Protein AF-A0A6C8Y639-F1 (afdb_monomer)

Radius of gyration: 41.04 Å; Cα contacts (8 Å, |Δi|>4): 264; chains: 1; bounding box: 88×74×107 Å

Mean predicted aligned error: 20.39 Å

Secondary structure (DSSP, 8-state):
---SGGGS-HHHHHHHHHGGG-B-TTT-PBPP-----S-STTS-HHHHTT--EEEEEEE-TTSTT-TTEEEEEEEESS--SSTTEEEEEEEE--GGGGGG----SSTT-----S-STT-SS-HHHHHHHHHHHHHHHHHIIIIIHHHHS-----------PPPPPP--------------------B-SSEEEEEEEEETTEEEEEEEETT--EEEEESTT-BSSGGG-EEEETTEEEETTTTS-----------

Solvent-accessible surface area (backbone atoms only — not comparable to full-atom values): 16375 Å² total; per-residue (Å²): 129,54,75,36,62,86,64,52,52,71,64,59,52,50,44,73,72,44,35,67,75,47,52,43,92,86,79,64,50,56,48,81,89,84,85,90,69,97,49,76,84,57,50,24,63,76,59,48,80,67,40,65,67,35,79,47,77,41,74,34,64,38,43,66,92,31,75,63,28,32,36,39,40,34,21,53,26,76,54,91,46,80,90,33,43,77,51,73,51,76,49,66,73,59,75,85,55,49,85,83,53,84,91,56,99,51,93,85,72,75,92,72,82,88,67,71,83,64,37,78,57,45,74,67,59,52,51,52,51,52,51,49,54,53,48,53,52,48,50,41,61,71,51,49,46,50,69,80,52,64,80,79,79,80,77,83,78,80,88,75,90,78,86,83,83,87,80,89,83,89,85,85,86,89,84,80,89,85,91,76,94,71,88,60,90,48,62,25,82,57,40,13,43,77,49,76,49,78,55,95,91,42,55,28,36,34,31,36,33,89,86,67,53,78,47,79,41,68,45,80,75,53,46,76,58,82,75,60,30,35,31,74,56,99,83,24,40,30,28,40,63,36,74,54,77,79,76,84,72,82,77,81,80,80,133

pLDDT: mean 77.13, std 18.35, range [31.7, 96.62]

InterPro domains:
  IPR008900 Zona occludens toxin, N-terminal [PF05707] (30-104)
  IPR027417 P-loop containing nucleoside triphosphate hydrolase [G3DSA:3.40.50.300] (1-106)

Nearest PDB structures (foldseek):
  3jc8-assembly1_Pa  TM=2.682E-01  e=6.806E-02  Myxococcus xanthus DK 1622
  2lc4-assembly1_A  TM=3.239E-01  e=1.614E+00  Pseudomonas aeruginosa
  9c3c-assembly1_d  TM=1.686E-01  e=9.433E+00  Oryctolagus cuniculus

Sequence (255 aa):
FFTSDRSLSSDARIFAAEHRHYTDPDTGFTCDLVLVNQALSTLPRFLKERVEQTFRMKKLNALAGFGNKYRVDVFDGVKLTKGTRITYYVESYKKEIFPLYKSHDAPGAVEVKADGRGTLFKKSSVIFFVMFLAFTVFVIWRYAVPYFFPKSESHKVDNTPVYAQVNNADSVPLNNQVTAHAQNDDISQKWCVIGRVKRFNILYILLKDNSGRLRMVPSDGFKGAGLMLEGMVDGEKVVAWSCNPVVSGASKGVL

Organism: Salmonella diarizonae (NCBI:txid59204)

Foldseek 3Di:
DCQEPVSDDPVNLVCLVCQQVDADPPPRHGGDDDDDDPALVRDYPSNQVSFQKDWDKAQPVQEPPRNQKIKTFIFGGSDPDPVRTPDMDMDGDDPVCVVVDDPDPDPPDDDDDPDPPSHPDDPVNVVVVVVVVVVVVVCCVVPVCCVVPPDDDPDDDDDDDDDDDDDDDDDDDDDDDDDDDDLDQAEDLFKAFDDWDADPNWIWTWIAGLVGDIDTDGCPQWDDDDQQIWGADPSYIYTHCSSDPDPPDPDPDDD

Structure (mmCIF, N/CA/C/O backbone):
data_AF-A0A6C8Y639-F1
#
_entry.id   AF-A0A6C8Y639-F1
#
loop_
_atom_site.group_PDB
_atom_site.id
_atom_site.type_symbol
_atom_site.label_atom_id
_atom_site.label_alt_id
_atom_site.label_comp_id
_atom_site.label_asym_id
_atom_site.label_entity_id
_atom_site.label_seq_id
_atom_site.pdbx_PDB_ins_code
_atom_site.Cartn_x
_atom_site.Cartn_y
_atom_site.Cartn_z
_atom_site.occupancy
_atom_site.B_iso_or_equiv
_atom_site.auth_seq_id
_atom_site.auth_comp_id
_atom_site.auth_asym_id
_atom_site.auth_atom_id
_atom_site.pdbx_PDB_model_num
ATOM 1 N N . PHE A 1 1 ? -17.024 -11.652 17.428 1.00 58.09 1 PHE A N 1
ATOM 2 C CA . PHE A 1 1 ? -16.875 -10.407 16.646 1.00 58.09 1 PHE A CA 1
ATOM 3 C C . PHE A 1 1 ? -18.108 -9.548 16.838 1.00 58.09 1 PHE A C 1
ATOM 5 O O . PHE A 1 1 ? -19.206 -10.090 16.821 1.00 58.09 1 PHE A O 1
ATOM 12 N N . PHE A 1 2 ? -17.934 -8.242 17.033 1.00 66.12 2 PHE A N 1
ATOM 13 C CA . PHE A 1 2 ? -19.051 -7.307 17.143 1.00 66.12 2 PHE A CA 1
ATOM 14 C C . PHE A 1 2 ? -19.722 -7.159 15.777 1.00 66.12 2 PHE A C 1
ATOM 16 O O . PHE A 1 2 ? -19.176 -6.520 14.882 1.00 66.12 2 PHE A O 1
ATOM 23 N N . THR A 1 3 ? -20.867 -7.803 15.587 1.00 68.62 3 THR A N 1
ATOM 24 C CA . THR A 1 3 ? -21.587 -7.799 14.304 1.00 68.62 3 THR A CA 1
ATOM 25 C C . THR A 1 3 ? -22.467 -6.564 14.137 1.00 68.62 3 THR A C 1
ATOM 27 O O . THR A 1 3 ? -22.824 -6.207 13.018 1.00 68.62 3 THR A O 1
ATOM 30 N N . SER A 1 4 ? -22.820 -5.894 15.237 1.00 76.62 4 SER A N 1
ATOM 31 C CA . SER A 1 4 ? -23.664 -4.696 15.233 1.00 76.62 4 SER A CA 1
ATOM 32 C C . SER A 1 4 ? -23.380 -3.786 16.428 1.00 76.62 4 SER A C 1
ATOM 34 O O . SER A 1 4 ? -22.841 -4.231 17.441 1.00 76.62 4 SER A O 1
ATOM 36 N N . ASP A 1 5 ? -23.805 -2.524 16.355 1.00 78.31 5 ASP A N 1
ATOM 37 C CA . ASP A 1 5 ? -23.666 -1.564 17.463 1.00 78.31 5 ASP A CA 1
ATOM 38 C C . ASP A 1 5 ? -24.338 -2.057 18.755 1.00 78.31 5 ASP A C 1
ATOM 40 O O . ASP A 1 5 ? -23.835 -1.813 19.846 1.00 78.31 5 ASP A O 1
ATOM 44 N N . ARG A 1 6 ? -25.442 -2.808 18.637 1.00 79.44 6 ARG A N 1
ATOM 45 C CA . ARG A 1 6 ? -26.160 -3.394 19.782 1.00 79.44 6 ARG A CA 1
ATOM 46 C C . ARG A 1 6 ? -25.372 -4.494 20.491 1.00 79.44 6 ARG A C 1
ATOM 48 O O . ARG A 1 6 ? -25.654 -4.785 21.644 1.00 79.44 6 ARG A O 1
ATOM 55 N N . SER A 1 7 ? -24.413 -5.110 19.801 1.00 83.81 7 SER A N 1
ATOM 56 C CA . SER A 1 7 ? -23.558 -6.161 20.367 1.00 83.81 7 SER A CA 1
ATOM 57 C C . SER A 1 7 ? -22.345 -5.617 21.129 1.00 83.81 7 SER A C 1
ATOM 59 O O . SER A 1 7 ? -21.616 -6.404 21.728 1.00 83.81 7 SER A O 1
ATOM 61 N N . LEU A 1 8 ? -22.108 -4.297 21.110 1.00 85.69 8 LEU A N 1
ATOM 62 C CA . LEU A 1 8 ? -21.086 -3.677 21.952 1.00 85.69 8 LEU A CA 1
ATOM 63 C C . LEU A 1 8 ? -21.628 -3.480 23.370 1.00 85.69 8 LEU A C 1
ATOM 65 O O . LEU A 1 8 ? -22.660 -2.832 23.553 1.00 85.69 8 LEU A O 1
ATOM 69 N N . SER A 1 9 ? -20.889 -3.966 24.367 1.00 89.19 9 SER A N 1
ATOM 70 C CA . SER A 1 9 ? -21.151 -3.625 25.766 1.00 89.19 9 SER A CA 1
ATOM 71 C C . SER A 1 9 ? -20.945 -2.125 26.014 1.00 89.19 9 SER A C 1
ATOM 73 O O . SER A 1 9 ? -20.229 -1.447 25.268 1.00 89.19 9 SER A O 1
ATOM 75 N N . SER A 1 10 ? -21.566 -1.602 27.074 1.00 89.00 10 SER A N 1
ATOM 76 C CA . SER A 1 10 ? -21.338 -0.231 27.553 1.00 89.00 10 SER A CA 1
ATOM 77 C C . SER A 1 10 ? -19.852 0.047 27.750 1.00 89.00 10 SER A C 1
ATOM 79 O O . SER A 1 10 ? -19.338 1.044 27.251 1.00 89.00 10 SER A O 1
ATOM 81 N N . ASP A 1 11 ? -19.155 -0.887 28.387 1.00 89.62 11 ASP A N 1
ATOM 82 C CA . ASP A 1 11 ? -17.761 -0.725 28.789 1.00 89.62 11 ASP A CA 1
ATOM 83 C C . ASP A 1 11 ? -16.844 -0.688 27.568 1.00 89.62 11 ASP A C 1
ATOM 85 O O . ASP A 1 11 ? -15.955 0.152 27.485 1.00 89.62 11 ASP A O 1
ATOM 89 N N . ALA A 1 12 ? -17.119 -1.517 26.553 1.00 88.31 12 ALA A N 1
ATOM 90 C CA . ALA A 1 12 ? -16.385 -1.478 25.292 1.00 88.31 12 ALA A CA 1
ATOM 91 C C . ALA A 1 12 ? -16.572 -0.140 24.558 1.00 88.31 12 ALA A C 1
ATOM 93 O O . ALA A 1 12 ? -15.654 0.335 23.890 1.00 88.31 12 ALA A O 1
ATOM 94 N N . ARG A 1 13 ? -17.754 0.483 24.673 1.00 89.50 13 ARG A N 1
ATOM 95 C CA . ARG A 1 13 ? -18.018 1.801 24.078 1.00 89.50 13 ARG A CA 1
ATOM 96 C C . ARG A 1 13 ? -17.288 2.913 24.818 1.00 89.50 13 ARG A C 1
ATOM 98 O O . ARG A 1 13 ? -16.720 3.775 24.153 1.00 89.50 13 ARG A O 1
ATOM 105 N N . ILE A 1 14 ? -17.311 2.882 26.150 1.00 90.88 14 ILE A N 1
ATOM 106 C CA . ILE A 1 14 ? -16.597 3.841 27.002 1.00 90.88 14 ILE A CA 1
ATOM 107 C C . ILE A 1 14 ? -15.100 3.727 26.731 1.00 90.88 14 ILE A C 1
ATOM 109 O O . ILE A 1 14 ? -14.483 4.704 26.325 1.00 90.88 14 ILE A O 1
ATOM 113 N N . PHE A 1 15 ? -14.549 2.514 26.796 1.00 91.38 15 PHE A N 1
ATOM 114 C CA . PHE A 1 15 ? -13.141 2.270 26.510 1.00 91.38 15 PHE A CA 1
ATOM 115 C C . PHE A 1 15 ? -12.744 2.755 25.113 1.00 91.38 15 PHE A C 1
ATOM 117 O O . PHE A 1 15 ? -11.786 3.503 24.971 1.00 91.38 15 PHE A O 1
ATOM 124 N N . ALA A 1 16 ? -13.496 2.409 24.063 1.00 90.31 16 ALA A N 1
ATOM 125 C CA . ALA A 1 16 ? -13.167 2.867 22.713 1.00 90.31 16 ALA A CA 1
ATOM 126 C C . ALA A 1 16 ? -13.256 4.398 22.551 1.00 90.31 16 ALA A C 1
ATOM 128 O O . ALA A 1 16 ? -12.558 4.961 21.709 1.00 90.31 16 ALA A O 1
ATOM 129 N N . ALA A 1 17 ? -14.093 5.081 23.336 1.00 89.56 17 ALA A N 1
ATOM 130 C CA . ALA A 1 17 ? -14.160 6.540 23.348 1.00 89.56 17 ALA A CA 1
ATOM 131 C C . ALA A 1 17 ? -13.008 7.178 24.141 1.00 89.56 17 ALA A C 1
ATOM 133 O O . ALA A 1 17 ? -12.483 8.198 23.707 1.00 89.56 17 ALA A O 1
ATOM 134 N N . GLU A 1 18 ? -12.599 6.565 25.251 1.00 91.69 18 GLU A N 1
ATOM 135 C CA . GLU A 1 18 ? -11.671 7.147 26.227 1.00 91.69 18 GLU A CA 1
ATOM 136 C C . GLU A 1 18 ? -10.274 6.516 26.214 1.00 91.69 18 GLU A C 1
ATOM 138 O O . GLU A 1 18 ? -9.441 6.891 27.028 1.00 91.69 18 GLU A O 1
ATOM 143 N N . HIS A 1 19 ? -9.978 5.592 25.290 1.00 90.25 19 HIS A N 1
ATOM 144 C CA . HIS A 1 19 ? -8.731 4.816 25.295 1.00 90.25 19 HIS A CA 1
ATOM 145 C C . HIS A 1 19 ? -7.463 5.681 25.437 1.00 90.25 19 HIS A C 1
ATOM 147 O O . HIS A 1 19 ? -6.557 5.326 26.184 1.00 90.25 19 HIS A O 1
ATOM 153 N N . ARG A 1 20 ? -7.432 6.867 24.813 1.00 87.94 20 ARG A N 1
ATOM 154 C CA . ARG A 1 20 ? -6.299 7.804 24.903 1.00 87.94 20 ARG A CA 1
ATOM 155 C C . ARG A 1 20 ? -6.119 8.485 26.261 1.00 87.94 20 ARG A C 1
ATOM 157 O O . ARG A 1 20 ? -5.070 9.070 26.496 1.00 87.94 20 ARG A O 1
ATOM 164 N N . HIS A 1 21 ? -7.113 8.437 27.140 1.00 89.25 21 HIS A N 1
ATOM 165 C CA . HIS A 1 21 ? -7.010 8.960 28.502 1.00 89.25 21 HIS A CA 1
ATOM 166 C C . HIS A 1 21 ? -6.372 7.960 29.470 1.00 89.25 21 HIS A C 1
ATOM 168 O O . HIS A 1 21 ? -5.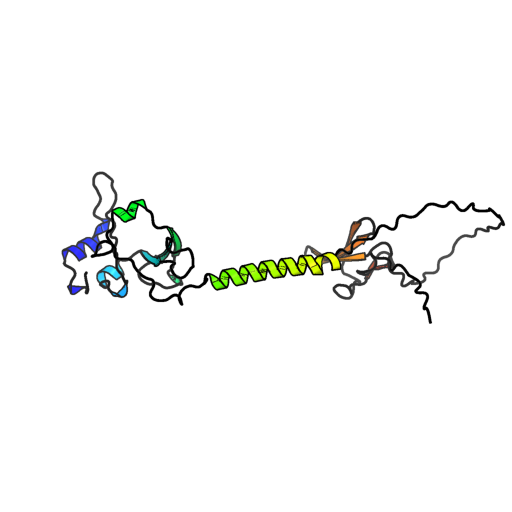941 8.362 30.549 1.00 89.25 21 HIS A O 1
ATOM 174 N N . TYR A 1 22 ? -6.268 6.681 29.095 1.00 87.00 22 TYR A N 1
ATOM 175 C CA . TYR A 1 22 ? -5.519 5.707 29.880 1.00 87.00 22 TYR A CA 1
ATOM 176 C C . TYR A 1 22 ? -4.038 5.828 29.545 1.00 87.00 22 TYR A C 1
ATOM 178 O O . TYR A 1 22 ? -3.606 5.450 28.454 1.00 87.00 22 TYR A O 1
ATOM 186 N N . THR A 1 23 ? -3.275 6.363 30.493 1.00 88.44 23 THR A N 1
ATOM 187 C CA . THR A 1 23 ? -1.820 6.478 30.409 1.00 88.44 23 THR A CA 1
ATOM 188 C C . THR A 1 23 ? -1.161 5.499 31.362 1.00 88.44 23 THR A C 1
ATOM 190 O O . THR A 1 23 ? -1.579 5.376 32.514 1.00 88.44 23 THR A O 1
ATOM 193 N N . ASP A 1 24 ? -0.118 4.830 30.892 1.00 89.12 24 ASP A N 1
ATOM 194 C CA . ASP A 1 24 ? 0.748 4.029 31.751 1.00 89.12 24 ASP A CA 1
ATOM 195 C C . ASP A 1 24 ? 1.482 4.955 32.747 1.00 89.12 24 ASP A C 1
ATOM 197 O O . ASP A 1 24 ? 2.111 5.924 32.307 1.00 89.12 24 ASP A O 1
ATOM 201 N N . PRO A 1 25 ? 1.392 4.707 34.069 1.00 87.19 25 PRO A N 1
ATOM 202 C CA . PRO A 1 25 ? 2.047 5.535 35.080 1.00 87.19 25 PRO A CA 1
ATOM 203 C C . PRO A 1 25 ? 3.578 5.554 34.969 1.00 87.19 25 PRO A C 1
ATOM 205 O O . PRO A 1 25 ? 4.184 6.551 35.359 1.00 87.19 25 PRO A O 1
ATOM 208 N N . ASP A 1 26 ? 4.198 4.501 34.430 1.00 90.31 26 ASP A N 1
ATOM 209 C CA . ASP A 1 26 ? 5.655 4.375 34.361 1.00 90.31 26 ASP A CA 1
ATOM 210 C C . ASP A 1 26 ? 6.211 4.898 33.031 1.00 90.31 26 ASP A C 1
ATOM 212 O O . ASP A 1 26 ? 7.207 5.624 33.000 1.00 90.31 26 ASP A O 1
ATOM 216 N N . THR A 1 27 ? 5.574 4.535 31.912 1.00 90.56 27 THR A N 1
ATOM 217 C CA . THR A 1 27 ? 6.062 4.897 30.569 1.00 90.56 27 THR A CA 1
ATOM 218 C C . THR A 1 27 ? 5.455 6.188 30.016 1.00 90.56 27 THR A C 1
ATOM 220 O O . THR A 1 27 ? 6.026 6.790 29.107 1.00 90.56 27 THR A O 1
ATOM 223 N N . GLY A 1 28 ? 4.308 6.632 30.544 1.00 87.50 28 GLY A N 1
ATOM 224 C CA . GLY A 1 28 ? 3.588 7.822 30.083 1.00 87.50 28 GLY A CA 1
ATOM 225 C C . GLY A 1 28 ? 2.897 7.666 28.723 1.00 87.50 28 GLY A C 1
ATOM 226 O O . GLY A 1 28 ? 2.307 8.627 28.226 1.00 87.50 28 GLY A O 1
ATOM 227 N N . PHE A 1 29 ? 2.949 6.482 28.103 1.00 88.31 29 PHE A N 1
ATOM 228 C CA . PHE A 1 29 ? 2.269 6.224 26.836 1.00 88.31 29 PHE A CA 1
ATOM 229 C C . PHE A 1 29 ? 0.763 6.041 27.036 1.00 88.31 29 PHE A C 1
ATOM 231 O O . PHE A 1 29 ? 0.308 5.433 28.007 1.00 88.31 29 PHE A O 1
ATOM 238 N N . THR A 1 30 ? -0.015 6.561 26.088 1.00 90.38 30 THR A N 1
ATOM 239 C CA . THR A 1 30 ? -1.465 6.367 26.024 1.00 90.38 30 THR A CA 1
ATOM 240 C C . THR A 1 30 ? -1.795 5.000 25.437 1.00 90.38 30 THR A C 1
ATOM 242 O O . THR A 1 30 ? -1.050 4.479 24.608 1.00 90.38 30 THR A O 1
ATOM 245 N N . CYS A 1 31 ? -2.945 4.438 25.798 1.00 90.00 31 CYS A N 1
ATOM 246 C CA . CYS A 1 31 ? -3.417 3.204 25.184 1.00 90.00 31 CYS A CA 1
ATOM 247 C C . CYS A 1 31 ? -3.822 3.428 23.714 1.00 90.00 31 CYS A C 1
ATOM 249 O O . CYS A 1 31 ? -4.590 4.343 23.414 1.00 90.00 31 CYS A O 1
ATOM 251 N N . ASP A 1 32 ? -3.348 2.557 22.818 1.00 89.88 32 ASP A N 1
ATOM 252 C CA . ASP A 1 32 ? -3.739 2.509 21.406 1.00 89.88 32 ASP A CA 1
ATOM 253 C C . ASP A 1 32 ? -4.753 1.388 21.147 1.00 89.88 32 ASP A C 1
ATOM 255 O O . ASP A 1 32 ? -4.588 0.249 21.592 1.00 89.88 32 ASP A O 1
ATOM 259 N N . LEU A 1 33 ? -5.793 1.688 20.363 1.00 90.38 33 LEU A N 1
ATOM 260 C CA . LEU A 1 33 ? -6.808 0.712 19.972 1.00 90.38 33 LEU A CA 1
ATOM 261 C C . LEU A 1 33 ? -6.591 0.234 18.532 1.00 90.38 33 LEU A C 1
ATOM 263 O O . LEU A 1 33 ? -6.908 0.935 17.571 1.00 90.38 33 LEU A O 1
ATOM 267 N N . VAL A 1 34 ? -6.126 -1.009 18.378 1.00 92.06 34 VAL A N 1
ATOM 268 C CA . VAL A 1 34 ? -5.949 -1.648 17.066 1.00 92.06 34 VAL A CA 1
ATOM 269 C C . VAL A 1 34 ? -7.069 -2.651 16.803 1.00 92.06 34 VAL A C 1
ATOM 271 O O . VAL A 1 34 ? -7.254 -3.619 17.537 1.00 92.06 34 VAL A O 1
ATOM 274 N N . LEU A 1 35 ? -7.806 -2.442 15.710 1.00 90.25 35 LEU A N 1
ATOM 275 C CA . LEU A 1 35 ? -8.902 -3.313 15.287 1.00 90.25 35 LEU A CA 1
ATOM 276 C C . LEU A 1 35 ? -8.502 -4.105 14.039 1.00 90.25 35 LEU A C 1
ATOM 278 O O . LEU A 1 35 ? -8.317 -3.537 12.964 1.00 90.25 35 LEU A O 1
ATOM 282 N N . VAL A 1 36 ? -8.422 -5.431 14.165 1.00 90.81 36 VAL A N 1
ATOM 283 C CA . VAL A 1 36 ? -8.106 -6.336 13.049 1.00 90.81 36 VAL A CA 1
ATOM 284 C C . VAL A 1 36 ? -9.383 -7.019 12.570 1.00 90.81 36 VAL A C 1
ATOM 286 O O . VAL A 1 36 ? -10.048 -7.726 13.325 1.00 90.81 36 VAL A O 1
ATOM 289 N N . ASN A 1 37 ? -9.747 -6.798 11.305 1.00 88.75 37 ASN A N 1
ATOM 290 C CA . ASN A 1 37 ? -10.949 -7.371 10.702 1.00 88.75 37 ASN A CA 1
ATOM 291 C C . ASN A 1 37 ? -10.702 -7.763 9.238 1.00 88.75 37 ASN A C 1
ATOM 293 O O . ASN A 1 37 ? -9.844 -7.191 8.568 1.00 88.75 37 ASN A O 1
ATOM 297 N N . GLN A 1 38 ? -11.488 -8.709 8.722 1.00 86.94 38 GLN A N 1
ATOM 298 C CA . GLN A 1 38 ? -11.432 -9.129 7.320 1.00 86.94 38 GLN A CA 1
ATOM 299 C C . GLN A 1 38 ? -11.934 -8.026 6.377 1.00 86.94 38 GLN A C 1
ATOM 301 O O . GLN A 1 38 ? -11.408 -7.847 5.276 1.00 86.94 38 GLN A O 1
ATOM 306 N N . ALA A 1 39 ? -12.950 -7.277 6.806 1.00 85.38 39 ALA A N 1
ATOM 307 C CA . ALA A 1 39 ? -13.503 -6.161 6.059 1.00 85.38 39 ALA A CA 1
ATOM 308 C C . ALA A 1 39 ? -13.880 -5.012 6.996 1.00 85.38 39 ALA A C 1
ATOM 310 O O . ALA A 1 39 ? -14.291 -5.214 8.135 1.00 85.38 39 ALA A O 1
ATOM 311 N N . LEU A 1 40 ? -13.797 -3.777 6.499 1.00 86.25 40 LEU A N 1
ATOM 312 C CA . LEU A 1 40 ? -14.288 -2.625 7.258 1.00 86.25 40 LEU A CA 1
ATOM 313 C C . LEU A 1 40 ? -15.815 -2.632 7.356 1.00 86.25 40 LEU A C 1
ATOM 315 O O . LEU A 1 40 ? -16.358 -2.139 8.334 1.00 86.25 40 LEU A O 1
ATOM 319 N N . SER A 1 41 ? -16.524 -3.201 6.376 1.00 84.94 41 SER A N 1
ATOM 320 C CA . SER A 1 41 ? -17.992 -3.230 6.346 1.00 84.94 41 SER A CA 1
ATOM 321 C C . SER A 1 41 ? -18.600 -3.938 7.555 1.00 84.94 41 SER A C 1
ATOM 323 O O . SER A 1 41 ? -19.630 -3.483 8.045 1.00 84.94 41 SER A O 1
ATOM 325 N N . THR A 1 42 ? -17.936 -4.968 8.078 1.00 86.31 42 THR A N 1
ATOM 326 C CA . THR A 1 42 ? -18.373 -5.758 9.237 1.00 86.31 42 THR A CA 1
ATOM 327 C C . THR A 1 42 ? -18.167 -5.057 10.575 1.00 86.31 42 THR A C 1
ATOM 329 O O . THR A 1 42 ? -18.631 -5.557 11.592 1.00 86.31 42 THR A O 1
ATOM 332 N N . LEU A 1 43 ? -17.473 -3.915 10.604 1.00 88.81 43 LEU A N 1
ATOM 333 C CA . LEU A 1 43 ? -17.257 -3.173 11.840 1.00 88.81 43 LEU A CA 1
ATOM 334 C C . LEU A 1 43 ? -18.529 -2.387 12.242 1.00 88.81 43 LEU A C 1
ATOM 336 O O . LEU A 1 43 ? -19.150 -1.758 11.375 1.00 88.81 43 LEU A O 1
ATOM 340 N N . PRO A 1 44 ? -18.913 -2.371 13.531 1.00 90.31 44 PRO A N 1
ATOM 341 C CA . PRO A 1 44 ? -19.975 -1.511 14.052 1.00 90.31 44 PRO A CA 1
ATOM 342 C C . PRO A 1 44 ? -19.736 -0.038 13.695 1.00 90.31 44 PRO A C 1
ATOM 344 O O . PRO A 1 44 ? -18.591 0.424 13.648 1.00 90.31 44 PRO A O 1
ATOM 347 N N . ARG A 1 45 ? -20.809 0.712 13.432 1.00 89.38 45 ARG A N 1
ATOM 348 C CA . ARG A 1 45 ? -20.733 2.121 13.028 1.00 89.38 45 ARG A CA 1
ATOM 349 C C . ARG A 1 45 ? -20.053 2.966 14.102 1.00 89.38 45 ARG A C 1
ATOM 351 O O . ARG A 1 45 ? -19.206 3.786 13.763 1.00 89.38 45 ARG A O 1
ATOM 358 N N . PHE A 1 46 ? -20.350 2.692 15.373 1.00 91.06 46 PHE A N 1
ATOM 359 C CA . PHE A 1 46 ? -19.732 3.375 16.512 1.00 91.06 46 PHE A CA 1
ATOM 360 C C . PHE A 1 46 ? -18.194 3.336 16.481 1.00 91.06 46 PHE A C 1
ATOM 362 O O . PHE A 1 46 ? -17.543 4.345 16.756 1.00 91.06 46 PHE A O 1
ATOM 369 N N . LEU A 1 47 ? -17.621 2.179 16.128 1.00 90.81 47 LEU A N 1
ATOM 370 C CA . LEU A 1 47 ? -16.173 2.003 16.023 1.00 90.81 47 LEU A CA 1
ATOM 371 C C . LEU A 1 47 ? -15.632 2.597 14.720 1.00 90.81 47 LEU A C 1
ATOM 373 O O . LEU A 1 47 ? -14.588 3.235 14.749 1.00 90.81 47 LEU A O 1
ATOM 377 N N . LYS A 1 48 ? -16.353 2.454 13.596 1.00 90.25 48 LYS A N 1
ATOM 378 C CA . LYS A 1 48 ? -15.965 3.058 12.307 1.00 90.25 48 LYS A CA 1
ATOM 379 C C . LYS A 1 48 ? -15.740 4.561 12.434 1.00 90.25 48 LYS A C 1
ATOM 381 O O . LYS A 1 48 ? -14.716 5.053 11.988 1.00 90.25 48 LYS A O 1
ATOM 386 N N . GLU A 1 49 ? -16.660 5.286 13.059 1.00 90.38 49 GLU A N 1
ATOM 387 C CA . GLU A 1 49 ? -16.560 6.749 13.189 1.00 90.38 49 GLU A CA 1
ATOM 388 C C . GLU A 1 49 ? -15.342 7.218 14.007 1.00 90.38 49 GLU A C 1
ATOM 390 O O . GLU A 1 49 ? -14.995 8.391 13.947 1.00 90.38 49 GLU A O 1
ATOM 395 N N . ARG A 1 50 ? -14.673 6.311 14.732 1.00 90.69 50 ARG A N 1
ATOM 396 C CA . ARG A 1 50 ? -13.473 6.576 15.542 1.00 90.69 50 ARG A CA 1
ATOM 397 C C . ARG A 1 50 ? -12.178 6.072 14.906 1.00 90.69 50 ARG A C 1
ATOM 399 O O . ARG A 1 50 ? -11.118 6.204 15.505 1.00 90.69 50 ARG A O 1
ATOM 406 N N . VAL A 1 51 ? -12.246 5.468 13.721 1.00 92.56 51 VAL A N 1
ATOM 407 C CA . VAL A 1 51 ? -11.045 5.012 13.015 1.00 92.56 51 VAL A CA 1
ATOM 408 C C . VAL A 1 51 ? -10.323 6.223 12.442 1.00 92.56 51 VAL A C 1
ATOM 410 O O . VAL A 1 51 ? -10.836 6.880 11.538 1.00 92.56 51 VAL A O 1
ATOM 413 N N . GLU A 1 52 ? -9.116 6.469 12.939 1.00 92.88 52 GLU A N 1
ATOM 414 C CA . GLU A 1 52 ? -8.229 7.519 12.438 1.00 92.88 52 GLU A CA 1
ATOM 415 C C . GLU A 1 52 ? -7.439 7.053 11.211 1.00 92.88 52 GLU A C 1
ATOM 417 O O . GLU A 1 52 ? -7.403 7.736 10.195 1.00 92.88 52 GLU A O 1
ATOM 422 N N . GLN A 1 53 ? -6.859 5.852 11.257 1.00 94.19 53 GLN A N 1
ATOM 423 C CA . GLN A 1 53 ? -6.080 5.295 10.153 1.00 94.19 53 GLN A CA 1
ATOM 424 C C . GLN A 1 53 ? -6.498 3.862 9.850 1.00 94.19 53 GLN A C 1
ATOM 426 O O . GLN A 1 53 ? -6.721 3.053 10.752 1.00 94.19 53 GLN A O 1
ATOM 431 N N . THR A 1 54 ? -6.555 3.529 8.561 1.00 95.50 54 THR A N 1
ATOM 432 C CA . THR A 1 54 ? -6.796 2.157 8.112 1.00 95.50 54 THR A CA 1
ATOM 433 C C . THR A 1 54 ? -5.600 1.614 7.350 1.00 95.50 54 THR A C 1
ATOM 435 O O . THR A 1 54 ? -5.224 2.127 6.295 1.00 95.50 54 THR A O 1
ATOM 438 N N . PHE A 1 55 ? -5.082 0.485 7.825 1.00 95.62 55 PHE A N 1
ATOM 439 C CA . PHE A 1 55 ? -4.067 -0.299 7.135 1.00 95.62 55 PHE A CA 1
ATOM 440 C C . PHE A 1 55 ? -4.739 -1.466 6.417 1.00 95.62 55 PHE A C 1
ATOM 442 O O . PHE A 1 55 ? -5.324 -2.349 7.041 1.00 95.62 55 PHE A O 1
ATOM 449 N N . ARG A 1 56 ? -4.672 -1.480 5.085 1.00 93.56 56 ARG A N 1
ATOM 450 C CA . ARG A 1 56 ? -5.193 -2.580 4.271 1.00 93.56 56 ARG A CA 1
ATOM 451 C C . ARG A 1 56 ? -4.046 -3.412 3.725 1.00 93.56 56 ARG A C 1
ATOM 453 O O . ARG A 1 56 ? -3.334 -2.983 2.818 1.00 93.56 56 ARG A O 1
ATOM 460 N N . MET A 1 57 ? -3.930 -4.638 4.219 1.00 92.88 57 MET A N 1
ATOM 461 C CA . MET A 1 57 ? -2.925 -5.593 3.767 1.00 92.88 57 MET A CA 1
ATOM 462 C C . MET A 1 57 ? -3.439 -6.410 2.575 1.00 92.88 57 MET A C 1
ATOM 464 O O . MET A 1 57 ? -4.571 -6.898 2.570 1.00 92.88 57 MET A O 1
ATOM 468 N N . LYS A 1 58 ? -2.602 -6.576 1.546 1.00 89.81 58 LYS A N 1
ATOM 469 C CA . LYS A 1 58 ? -2.868 -7.437 0.383 1.00 89.81 58 LYS A CA 1
ATOM 470 C C . LYS A 1 58 ? -1.649 -8.293 0.067 1.00 89.81 58 LYS A C 1
ATOM 472 O O . LYS A 1 58 ? -0.570 -7.765 -0.197 1.00 89.81 58 LYS A O 1
ATOM 477 N N . LYS A 1 59 ? -1.829 -9.613 0.029 1.00 88.12 59 LYS A N 1
ATOM 478 C CA . LYS A 1 59 ? -0.785 -10.562 -0.385 1.00 88.12 59 LYS A CA 1
ATOM 479 C C . LYS A 1 59 ? -0.466 -10.366 -1.872 1.00 88.12 59 LYS A C 1
ATOM 481 O O . LYS A 1 59 ? -1.379 -10.314 -2.698 1.00 88.12 59 LYS A O 1
ATOM 486 N N . LEU A 1 60 ? 0.813 -10.277 -2.238 1.00 84.50 60 LEU A N 1
ATOM 487 C CA . LEU A 1 60 ? 1.251 -10.027 -3.621 1.00 84.50 60 LEU A CA 1
ATOM 488 C C . LEU A 1 60 ? 1.324 -11.312 -4.468 1.00 84.50 60 LEU A C 1
ATOM 490 O O . LEU A 1 60 ? 2.194 -11.476 -5.316 1.00 84.50 60 LEU A O 1
ATOM 494 N N . ASN A 1 61 ? 0.350 -12.209 -4.293 1.00 73.69 61 ASN A N 1
ATOM 495 C CA . ASN A 1 61 ? 0.275 -13.508 -4.978 1.00 73.69 61 ASN A CA 1
ATOM 496 C C . ASN A 1 61 ? 0.090 -13.429 -6.499 1.00 73.69 61 ASN A C 1
ATOM 498 O O . ASN A 1 61 ? 0.273 -14.431 -7.200 1.00 73.69 61 ASN A O 1
ATOM 502 N N . ALA A 1 62 ? -0.349 -12.273 -6.999 1.00 66.44 62 ALA A N 1
ATOM 503 C CA . ALA A 1 62 ? -0.540 -12.039 -8.424 1.00 66.44 62 ALA A CA 1
ATOM 504 C C . ALA A 1 62 ? 0.790 -11.837 -9.165 1.00 66.44 62 ALA A C 1
ATOM 506 O O . ALA A 1 62 ? 0.878 -12.084 -10.369 1.00 66.44 62 ALA A O 1
ATOM 507 N N . LEU A 1 63 ? 1.837 -11.415 -8.453 1.00 67.81 63 LEU A N 1
ATOM 508 C CA . LEU A 1 63 ? 3.154 -11.187 -9.023 1.00 67.81 63 LEU A CA 1
ATOM 509 C C . LEU A 1 63 ? 4.023 -12.424 -8.767 1.00 67.81 63 LEU A C 1
ATOM 511 O O . LEU A 1 63 ? 4.239 -12.830 -7.624 1.00 67.81 63 LEU A O 1
ATOM 515 N N . ALA A 1 64 ? 4.488 -13.066 -9.840 1.00 64.06 64 ALA A N 1
ATOM 516 C CA . ALA A 1 64 ? 5.327 -14.253 -9.716 1.00 64.06 64 ALA A CA 1
ATOM 517 C C . ALA A 1 64 ? 6.611 -13.919 -8.937 1.00 64.06 64 ALA A C 1
ATOM 519 O O . ALA A 1 64 ? 7.265 -12.921 -9.225 1.00 64.06 64 ALA A O 1
ATOM 520 N N . GLY A 1 65 ? 6.947 -14.740 -7.935 1.00 66.44 65 GLY A N 1
ATOM 521 C CA . GLY A 1 65 ? 8.119 -14.540 -7.071 1.00 66.44 65 GLY A CA 1
ATOM 522 C C . GLY A 1 65 ? 7.896 -13.665 -5.828 1.00 66.44 65 GLY A C 1
ATOM 523 O O . GLY A 1 65 ? 8.795 -13.578 -5.002 1.00 66.44 65 GLY A O 1
ATOM 524 N N . PHE A 1 66 ? 6.709 -13.074 -5.635 1.00 70.31 66 PHE A N 1
ATOM 525 C CA . PHE A 1 66 ? 6.395 -12.200 -4.487 1.00 70.31 66 PHE A CA 1
ATOM 526 C C . PHE A 1 66 ? 5.493 -12.866 -3.432 1.00 70.31 66 PHE A C 1
ATOM 528 O O . PHE A 1 66 ? 4.850 -12.186 -2.635 1.00 70.31 66 PHE A O 1
ATOM 535 N N . GLY A 1 67 ? 5.440 -14.202 -3.391 1.00 72.62 67 GLY A N 1
ATOM 536 C CA . GLY A 1 67 ? 4.573 -14.948 -2.464 1.00 72.62 67 GLY A CA 1
ATOM 537 C C . GLY A 1 67 ? 4.895 -14.733 -0.978 1.00 72.62 67 GLY A C 1
ATOM 538 O O . GLY A 1 67 ? 4.031 -14.935 -0.128 1.00 72.62 67 GLY A O 1
ATOM 539 N N . ASN A 1 68 ? 6.112 -14.278 -0.669 1.00 80.44 68 ASN A N 1
ATOM 540 C CA . ASN A 1 68 ? 6.561 -13.920 0.676 1.00 80.44 68 ASN A CA 1
ATOM 541 C C . ASN A 1 68 ? 6.434 -12.413 0.988 1.00 80.44 68 ASN A C 1
ATOM 543 O O . ASN A 1 68 ? 6.975 -11.952 1.997 1.00 80.44 68 ASN A O 1
ATOM 547 N N . LYS A 1 69 ? 5.764 -11.644 0.124 1.00 88.00 69 LYS A N 1
ATOM 548 C CA . LYS A 1 69 ? 5.586 -10.202 0.285 1.00 88.00 69 LYS A CA 1
ATOM 549 C C . LYS A 1 69 ? 4.116 -9.821 0.296 1.00 88.00 69 LYS A C 1
ATOM 551 O O . LYS A 1 69 ? 3.264 -10.449 -0.341 1.00 88.00 69 LYS A O 1
ATOM 556 N N . TYR A 1 70 ? 3.829 -8.737 0.993 1.00 91.69 70 TYR A N 1
ATOM 557 C CA . TYR A 1 70 ? 2.509 -8.138 1.029 1.00 91.69 70 TYR A CA 1
ATOM 558 C C . TYR A 1 70 ? 2.626 -6.627 0.909 1.00 91.69 70 TYR A C 1
ATOM 560 O O . TYR A 1 70 ? 3.628 -6.017 1.266 1.00 91.69 70 TYR A O 1
ATOM 568 N N . ARG A 1 71 ? 1.589 -6.024 0.348 1.00 92.94 71 ARG A N 1
ATOM 569 C CA . ARG A 1 71 ? 1.455 -4.580 0.244 1.00 92.94 71 ARG A CA 1
ATOM 570 C C . ARG A 1 71 ? 0.567 -4.089 1.374 1.00 92.94 71 ARG A C 1
ATOM 572 O O . ARG A 1 71 ? -0.505 -4.656 1.588 1.00 92.94 71 ARG A O 1
ATOM 579 N N . VAL A 1 72 ? 0.993 -3.023 2.032 1.00 95.44 72 VAL A N 1
ATOM 580 C CA . VAL A 1 72 ? 0.190 -2.267 2.988 1.00 95.44 72 VAL A CA 1
ATOM 581 C C . VAL A 1 72 ? -0.229 -0.973 2.309 1.00 95.44 72 VAL A C 1
ATOM 583 O O . VAL A 1 72 ? 0.613 -0.171 1.914 1.00 95.44 72 VAL A O 1
ATOM 586 N N . ASP A 1 73 ? -1.531 -0.800 2.111 1.00 95.88 73 ASP A N 1
ATOM 587 C CA . ASP A 1 73 ? -2.118 0.477 1.714 1.00 95.88 73 ASP A CA 1
ATOM 588 C C . ASP A 1 73 ? -2.567 1.216 2.985 1.00 95.88 73 ASP A C 1
ATOM 590 O O . ASP A 1 73 ? -3.336 0.655 3.768 1.00 95.88 73 ASP A O 1
ATOM 594 N N . VAL A 1 74 ? -2.112 2.455 3.175 1.00 96.50 74 VAL A N 1
ATOM 595 C CA . VAL A 1 74 ? -2.459 3.300 4.328 1.00 96.50 74 VAL A CA 1
ATOM 596 C C . VAL A 1 74 ? -3.488 4.337 3.896 1.00 96.50 74 VAL A C 1
ATOM 598 O O . VAL A 1 74 ? -3.256 5.094 2.948 1.00 96.50 74 VAL A O 1
ATOM 601 N N . PHE A 1 75 ? -4.622 4.368 4.585 1.00 96.62 75 PHE A N 1
ATOM 602 C CA . PHE A 1 75 ? -5.711 5.305 4.336 1.00 96.62 75 PHE A CA 1
ATOM 603 C C . PHE A 1 75 ? -5.984 6.165 5.563 1.00 96.62 75 PHE A C 1
ATOM 605 O O . PHE A 1 75 ? -5.892 5.687 6.693 1.00 96.62 75 PHE A O 1
ATOM 612 N N . ASP A 1 76 ? -6.367 7.405 5.294 1.00 94.50 76 ASP A N 1
ATOM 613 C CA . ASP A 1 76 ? -6.925 8.336 6.259 1.00 94.50 76 ASP A CA 1
ATOM 614 C C . ASP A 1 76 ? -8.406 7.998 6.498 1.00 94.50 76 ASP A C 1
ATOM 616 O O . ASP A 1 76 ? -9.235 8.004 5.575 1.00 94.50 76 ASP A O 1
ATOM 620 N N . GLY A 1 77 ? -8.725 7.612 7.729 1.00 93.00 77 GLY A N 1
ATOM 621 C CA . GLY A 1 77 ? -10.045 7.173 8.163 1.00 93.00 77 GLY A CA 1
ATOM 622 C C . GLY A 1 77 ? -10.544 5.855 7.550 1.00 93.00 77 GLY A C 1
ATOM 623 O O . GLY A 1 77 ? -9.789 4.954 7.180 1.00 93.00 77 GLY A O 1
ATOM 624 N N . VAL A 1 78 ? -11.875 5.725 7.470 1.00 91.88 78 VAL A N 1
ATOM 625 C CA . VAL A 1 78 ? -12.605 4.493 7.078 1.00 91.88 78 VAL A CA 1
ATOM 626 C C . VAL A 1 78 ? -12.764 4.340 5.562 1.00 91.88 78 VAL A C 1
ATOM 628 O O . VAL A 1 78 ? -12.971 3.239 5.046 1.00 91.88 78 VAL A O 1
ATOM 631 N N . LYS A 1 79 ? -12.747 5.448 4.813 1.00 91.31 79 LYS A N 1
ATOM 632 C CA . LYS A 1 79 ? -13.034 5.426 3.373 1.00 91.31 79 LYS A CA 1
ATOM 633 C C . LYS A 1 79 ? -11.800 4.941 2.621 1.00 91.31 79 LYS A C 1
ATOM 635 O O . LYS A 1 79 ? -10.763 5.587 2.640 1.00 91.31 79 LYS A O 1
ATOM 640 N N . LEU A 1 80 ? -11.925 3.839 1.884 1.00 92.00 80 LEU A N 1
ATOM 641 C CA . LEU A 1 80 ? -10.817 3.234 1.131 1.00 92.00 80 LEU A CA 1
ATOM 642 C C . LEU A 1 80 ? -10.799 3.706 -0.328 1.00 92.00 80 LEU A C 1
ATOM 644 O O . LEU A 1 80 ? -10.886 2.905 -1.262 1.00 92.00 80 LEU A O 1
ATOM 648 N N . THR A 1 81 ? -10.742 5.021 -0.525 1.00 92.31 81 THR A N 1
ATOM 649 C CA . THR A 1 81 ? -10.728 5.650 -1.852 1.00 92.31 81 THR A CA 1
ATOM 650 C C 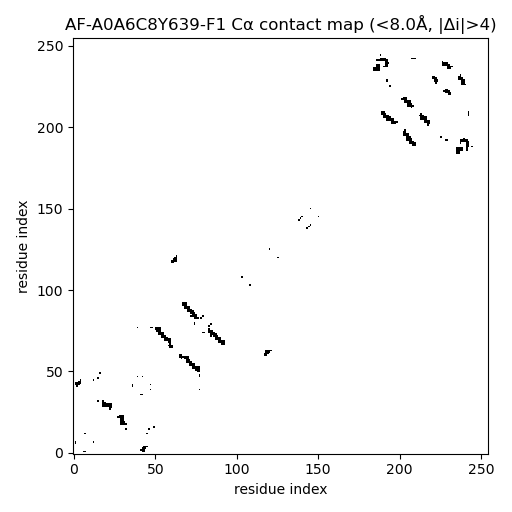. THR A 1 81 ? -9.315 6.070 -2.241 1.00 92.31 81 THR A C 1
ATOM 652 O O . THR A 1 81 ? -8.417 6.117 -1.407 1.00 92.31 81 THR A O 1
ATOM 655 N N . LYS A 1 82 ? -9.087 6.396 -3.518 1.00 90.44 82 LYS A N 1
ATOM 656 C CA . LYS A 1 82 ? -7.776 6.907 -3.948 1.00 90.44 82 LYS A CA 1
ATOM 657 C C . LYS A 1 82 ? -7.423 8.242 -3.280 1.00 90.44 82 LYS A C 1
ATOM 659 O O . LYS A 1 82 ? -6.255 8.441 -2.983 1.00 90.44 82 LYS A O 1
ATOM 664 N N . GLY A 1 83 ? -8.410 9.111 -3.046 1.00 92.12 83 GLY A N 1
ATOM 665 C CA . GLY A 1 83 ? -8.199 10.439 -2.456 1.00 92.12 83 GLY A CA 1
ATOM 666 C C . GLY A 1 83 ? -7.863 10.411 -0.965 1.00 92.12 83 GLY A C 1
ATOM 667 O O . GLY A 1 83 ? -7.173 11.295 -0.487 1.00 92.12 83 GLY A O 1
ATOM 668 N N . THR A 1 84 ? -8.296 9.374 -0.247 1.00 94.06 84 THR A N 1
ATOM 669 C CA . THR A 1 84 ? -7.995 9.174 1.180 1.00 94.06 84 THR A CA 1
ATOM 670 C C . THR A 1 84 ? -6.761 8.304 1.410 1.00 94.06 84 THR A C 1
ATOM 672 O O . THR A 1 84 ? -6.405 8.023 2.548 1.00 94.06 84 THR A O 1
ATOM 675 N N . ARG A 1 85 ? -6.103 7.817 0.350 1.00 96.19 85 ARG A N 1
ATOM 676 C CA . ARG A 1 85 ? -4.903 6.989 0.494 1.00 96.19 85 ARG A CA 1
ATOM 677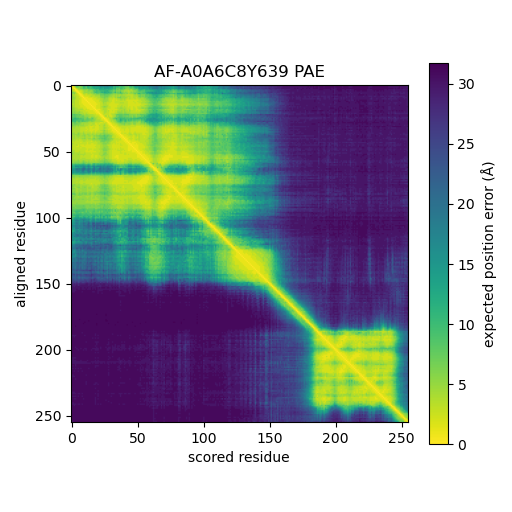 C C . ARG A 1 85 ? -3.689 7.883 0.725 1.00 96.19 85 ARG A C 1
ATOM 679 O O . ARG A 1 85 ? -3.266 8.571 -0.197 1.00 96.19 85 ARG A O 1
ATOM 686 N N . ILE A 1 86 ? -3.103 7.789 1.913 1.00 96.00 86 ILE A N 1
ATOM 687 C CA . ILE A 1 86 ? -1.915 8.551 2.311 1.00 96.00 86 ILE A CA 1
ATOM 688 C C . ILE A 1 86 ? -0.681 7.990 1.601 1.00 96.00 86 ILE A C 1
ATOM 690 O O . ILE A 1 86 ? 0.036 8.699 0.903 1.00 96.00 86 ILE A O 1
ATOM 694 N N . THR A 1 87 ? -0.433 6.689 1.758 1.00 96.25 87 THR A N 1
ATOM 695 C CA . THR A 1 87 ? 0.766 6.038 1.221 1.00 96.25 87 THR A CA 1
ATOM 696 C C . THR A 1 87 ? 0.543 4.542 1.011 1.00 96.25 87 THR A C 1
ATOM 698 O O . THR A 1 87 ? -0.504 3.986 1.353 1.00 96.25 87 THR A O 1
ATOM 701 N N . TYR A 1 88 ? 1.518 3.877 0.402 1.00 95.94 88 TYR A N 1
ATOM 702 C CA . TYR A 1 88 ? 1.605 2.426 0.393 1.00 95.94 88 TYR A CA 1
ATOM 703 C C . TYR A 1 88 ? 3.062 1.978 0.431 1.00 95.94 88 TYR A C 1
ATOM 705 O O . TYR A 1 88 ? 3.940 2.635 -0.124 1.00 95.94 88 TYR A O 1
ATOM 713 N N . TYR A 1 89 ? 3.302 0.815 1.020 1.00 95.38 89 TYR A N 1
ATOM 714 C CA . TYR A 1 89 ? 4.616 0.183 1.042 1.00 95.38 89 TYR A CA 1
ATOM 715 C C . TYR A 1 89 ? 4.489 -1.333 0.903 1.00 95.38 89 TYR A C 1
ATOM 717 O O . TYR A 1 89 ? 3.397 -1.903 0.996 1.00 95.38 89 TYR A O 1
ATOM 725 N N . VAL A 1 90 ? 5.606 -1.983 0.584 1.00 93.81 90 VAL A N 1
ATOM 726 C CA . VAL A 1 90 ? 5.688 -3.437 0.440 1.00 93.81 90 VAL A CA 1
ATOM 727 C C . VAL A 1 90 ? 6.588 -3.971 1.533 1.00 93.81 90 VAL A C 1
ATOM 729 O O . VAL A 1 90 ? 7.753 -3.600 1.614 1.00 93.81 90 VAL A O 1
ATOM 732 N N . GLU A 1 91 ? 6.047 -4.889 2.315 1.00 92.31 91 GLU A N 1
ATOM 733 C CA . GLU A 1 91 ? 6.732 -5.536 3.419 1.00 92.31 91 GLU A CA 1
ATOM 734 C C . GLU A 1 91 ? 6.945 -7.019 3.081 1.00 92.31 91 GLU A C 1
ATOM 736 O O . GLU A 1 91 ? 6.261 -7.603 2.229 1.00 92.31 91 GLU A O 1
ATOM 741 N N . SER A 1 92 ? 7.916 -7.645 3.741 1.00 89.88 92 SER A N 1
ATOM 742 C CA . SER A 1 92 ? 8.154 -9.088 3.639 1.00 89.88 92 SER A CA 1
ATOM 743 C C . SER A 1 92 ? 7.722 -9.773 4.929 1.00 89.88 92 SER A C 1
ATOM 745 O O . SER A 1 92 ? 7.835 -9.198 6.010 1.00 89.88 92 SER A O 1
ATOM 747 N N . TYR A 1 93 ? 7.232 -11.007 4.839 1.00 86.75 93 TYR A N 1
ATOM 748 C CA . TYR A 1 93 ? 6.910 -11.756 6.050 1.00 86.75 93 TYR A CA 1
ATOM 749 C C . TYR A 1 93 ? 8.189 -12.108 6.821 1.00 86.75 93 TYR A C 1
ATOM 751 O O . TYR A 1 93 ? 9.115 -12.707 6.265 1.00 86.75 93 TYR A O 1
ATOM 759 N N . LYS A 1 94 ? 8.232 -11.755 8.107 1.00 87.94 94 LYS A N 1
ATOM 760 C CA . LYS A 1 94 ? 9.371 -12.031 8.987 1.00 87.94 94 LYS A CA 1
ATOM 761 C C . LYS A 1 94 ? 9.288 -13.457 9.522 1.00 87.94 94 LYS A C 1
ATOM 763 O O . LYS A 1 94 ? 8.302 -13.824 10.157 1.00 87.94 94 LYS A O 1
ATOM 768 N N . LYS A 1 95 ? 10.332 -14.256 9.269 1.00 84.19 95 LYS A N 1
ATOM 769 C CA . LYS A 1 95 ? 10.397 -15.680 9.652 1.00 84.19 95 LYS A CA 1
ATOM 770 C C . LYS A 1 95 ? 10.226 -15.902 11.157 1.00 84.19 95 LYS A C 1
ATOM 772 O O . LYS A 1 95 ? 9.571 -16.855 11.551 1.00 84.19 95 LYS A O 1
ATOM 777 N N . GLU A 1 96 ? 10.757 -14.988 11.961 1.00 86.25 96 GLU A N 1
ATOM 778 C CA . GLU A 1 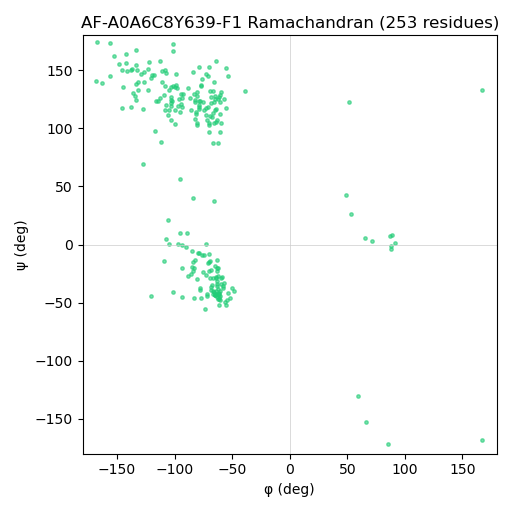96 ? 10.695 -14.998 13.428 1.00 86.25 96 GLU A CA 1
ATOM 779 C C . GLU A 1 96 ? 9.277 -14.885 14.011 1.00 86.25 96 GLU A C 1
ATOM 781 O O . GLU A 1 96 ? 9.051 -15.333 15.128 1.00 86.25 96 GLU A O 1
ATOM 786 N N . ILE A 1 97 ? 8.311 -14.339 13.260 1.00 83.19 97 ILE A N 1
ATOM 787 C CA . ILE A 1 97 ? 6.929 -14.153 13.735 1.00 83.19 97 ILE A CA 1
ATOM 788 C C . ILE A 1 97 ? 6.071 -15.396 13.460 1.00 83.19 97 ILE A C 1
ATOM 790 O O . ILE A 1 97 ? 5.129 -15.671 14.196 1.00 83.19 97 ILE A O 1
ATOM 794 N N . PHE A 1 98 ? 6.392 -16.188 12.430 1.00 78.12 98 PHE A N 1
ATOM 795 C CA . PHE A 1 98 ? 5.588 -17.362 12.063 1.00 78.12 98 PHE A CA 1
ATOM 796 C C . PHE A 1 98 ? 5.431 -18.409 13.176 1.00 78.12 98 PHE A C 1
ATOM 798 O O . PHE A 1 98 ? 4.331 -18.940 13.288 1.00 78.12 98 PHE A O 1
ATOM 805 N N . PRO A 1 99 ? 6.442 -18.702 14.023 1.00 81.50 99 PRO A N 1
ATOM 806 C CA . PRO A 1 99 ? 6.265 -19.615 15.152 1.00 81.50 99 PRO A CA 1
ATOM 807 C C . PRO A 1 99 ? 5.180 -19.172 16.140 1.00 81.50 99 PRO A C 1
ATOM 809 O O . PRO A 1 99 ? 4.556 -20.015 16.775 1.00 81.50 99 PRO A O 1
ATOM 812 N N . LEU A 1 100 ? 4.933 -17.862 16.253 1.00 82.50 100 LEU A N 1
ATOM 813 C CA . LEU A 1 100 ? 3.924 -17.290 17.148 1.00 82.50 100 LEU A CA 1
ATOM 814 C C . LEU A 1 100 ? 2.499 -17.391 16.577 1.00 82.50 100 LEU A C 1
ATOM 816 O O . LEU A 1 100 ? 1.537 -17.057 17.264 1.00 82.50 100 LEU A O 1
ATOM 820 N N . TYR A 1 101 ? 2.345 -17.832 15.324 1.00 74.00 101 TYR A N 1
ATOM 821 C CA . TYR A 1 101 ? 1.072 -17.845 14.613 1.00 74.00 101 TYR A CA 1
ATOM 822 C C . TYR A 1 101 ? 0.756 -19.230 14.039 1.00 74.00 101 TYR A C 1
ATOM 824 O O . TYR A 1 101 ? 1.430 -19.725 13.137 1.00 74.00 101 TYR A O 1
ATOM 832 N N . LYS A 1 102 ? -0.330 -19.845 14.516 1.00 67.88 102 LYS A N 1
ATOM 833 C CA . LYS A 1 102 ? -0.853 -21.108 13.982 1.00 67.88 102 LYS A CA 1
ATOM 834 C C . LYS A 1 102 ? -2.033 -20.817 13.051 1.00 67.88 102 LYS A C 1
ATOM 836 O O . LYS A 1 102 ? -3.122 -20.502 13.516 1.00 67.88 102 LYS A O 1
ATOM 841 N N . SER A 1 103 ? -1.807 -20.893 11.737 1.00 64.62 103 SER A N 1
ATOM 842 C CA . SER A 1 103 ? -2.803 -20.526 10.713 1.00 64.62 103 SER A CA 1
ATOM 843 C C . SER A 1 103 ? -3.787 -21.635 10.342 1.00 64.62 103 SER A C 1
ATOM 845 O O . SER A 1 103 ? -4.820 -21.352 9.742 1.00 64.62 103 SER A O 1
ATOM 847 N N . HIS A 1 104 ? -3.453 -22.892 10.634 1.00 63.81 104 HIS A N 1
ATOM 848 C CA . HIS A 1 104 ? -4.238 -24.049 10.223 1.00 63.81 104 HIS A CA 1
ATOM 849 C C . HIS A 1 104 ? -4.655 -24.886 11.429 1.00 63.81 104 HIS A C 1
ATOM 851 O O . HIS A 1 104 ? -3.827 -25.231 12.278 1.00 63.81 104 HIS A O 1
ATOM 857 N N . ASP A 1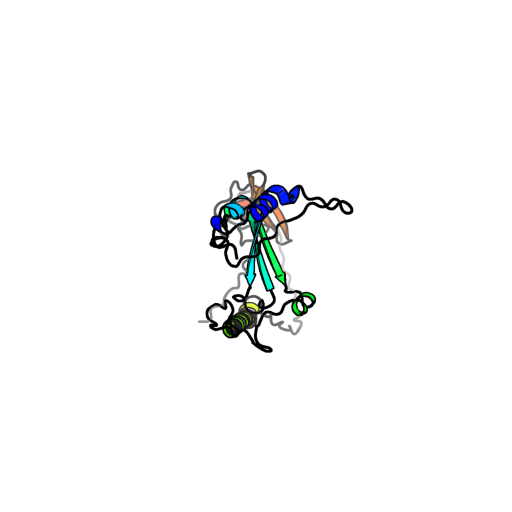 105 ? -5.937 -25.247 11.459 1.00 65.25 105 ASP A N 1
ATOM 858 C CA . ASP A 1 105 ? -6.516 -26.102 12.499 1.00 65.25 105 ASP A CA 1
ATOM 859 C C . ASP A 1 105 ? -5.906 -27.513 12.476 1.00 65.25 105 ASP A C 1
ATOM 861 O O . ASP A 1 105 ? -5.751 -28.144 13.522 1.00 65.25 105 ASP A O 1
ATOM 865 N N . ALA A 1 106 ? -5.468 -27.975 11.297 1.00 71.31 106 ALA A N 1
ATOM 866 C CA . ALA A 1 106 ? -4.804 -29.260 11.108 1.00 71.31 106 ALA A CA 1
ATOM 867 C C . ALA A 1 106 ? -3.276 -29.112 10.931 1.00 71.31 106 ALA A C 1
ATOM 869 O O . ALA A 1 106 ? -2.821 -28.259 10.157 1.00 71.31 106 ALA A O 1
ATOM 870 N N . PRO A 1 107 ? -2.462 -29.960 11.590 1.00 67.88 107 PRO A N 1
ATOM 871 C CA . P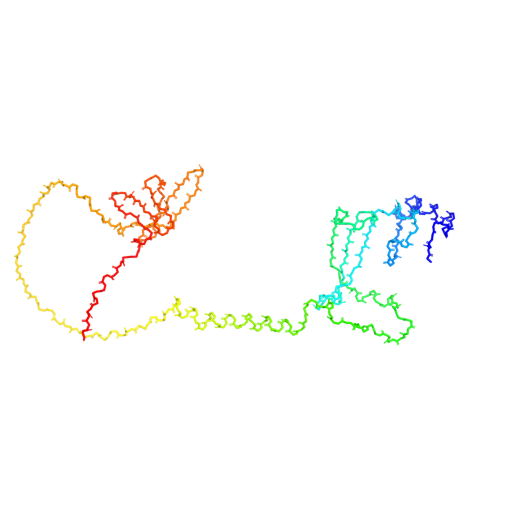RO A 1 107 ? -1.022 -29.995 11.361 1.00 67.88 107 PRO A CA 1
ATOM 872 C C . PRO A 1 107 ? -0.726 -30.401 9.907 1.00 67.88 107 PRO A C 1
ATOM 874 O O . PRO A 1 107 ? -1.182 -31.439 9.439 1.00 67.88 107 PRO A O 1
ATOM 877 N N . GLY A 1 108 ? 0.040 -29.571 9.191 1.00 67.50 108 GLY A N 1
ATOM 878 C CA . GLY A 1 108 ? 0.482 -29.851 7.818 1.00 67.50 108 GLY A CA 1
ATOM 879 C C . GLY A 1 108 ? -0.459 -29.396 6.698 1.00 67.50 108 GLY A C 1
ATOM 880 O O . GLY A 1 108 ? -0.203 -29.720 5.541 1.00 67.50 108 GLY A O 1
ATOM 881 N N . ALA A 1 109 ? -1.523 -28.640 6.990 1.00 64.31 109 ALA A N 1
ATOM 882 C CA . ALA A 1 109 ? -2.354 -28.080 5.927 1.00 64.31 109 ALA A CA 1
ATOM 883 C C . ALA A 1 109 ? -1.554 -27.064 5.090 1.00 64.31 109 ALA A C 1
ATOM 885 O O . ALA A 1 109 ? -0.941 -26.138 5.621 1.00 64.31 109 ALA A O 1
ATOM 886 N N . VAL A 1 110 ? -1.563 -27.255 3.770 1.00 70.75 110 VAL A N 1
ATOM 887 C CA . VAL A 1 110 ? -0.905 -26.374 2.801 1.00 70.75 110 VAL A CA 1
ATOM 888 C C . VAL A 1 110 ? -1.981 -25.685 1.972 1.00 70.75 110 VAL A C 1
ATOM 890 O O . VAL A 1 110 ? -2.831 -2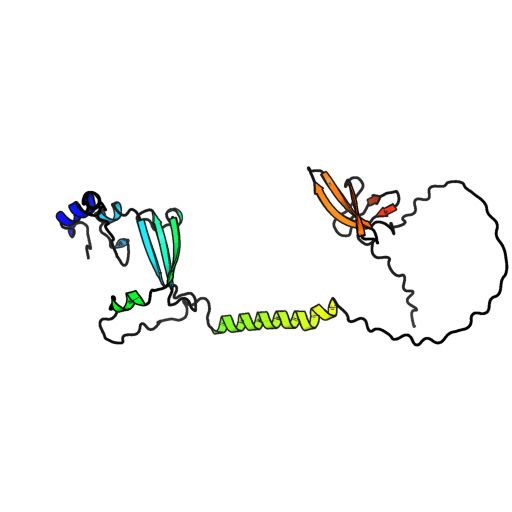6.338 1.369 1.00 70.75 110 VAL A O 1
ATOM 893 N N . GLU A 1 111 ? -1.941 -24.355 1.923 1.00 70.00 111 GLU A N 1
ATOM 894 C CA . GLU A 1 111 ? -2.819 -23.564 1.060 1.00 70.00 111 GLU A CA 1
ATOM 895 C C . GLU A 1 111 ? -2.414 -23.773 -0.412 1.00 70.00 111 GLU A C 1
ATOM 897 O O . GLU A 1 111 ? -1.404 -23.243 -0.883 1.00 70.00 111 GLU A O 1
ATOM 902 N N . VAL A 1 112 ? -3.194 -24.560 -1.157 1.00 71.31 112 VAL A N 1
ATOM 903 C CA . VAL A 1 112 ? -2.982 -24.747 -2.599 1.00 71.31 112 VAL A CA 1
ATOM 904 C C . VAL A 1 112 ? -3.640 -23.597 -3.357 1.00 71.31 112 VAL A C 1
ATOM 906 O O . VAL A 1 112 ? -4.814 -23.282 -3.162 1.00 71.31 112 VAL A O 1
ATOM 909 N N . LYS A 1 113 ? -2.889 -22.964 -4.265 1.00 68.00 113 LYS A N 1
ATOM 910 C CA . LYS A 1 113 ? -3.429 -21.924 -5.148 1.00 68.00 113 LYS A CA 1
ATOM 911 C C . LYS A 1 113 ? -4.428 -22.561 -6.122 1.00 68.00 113 LYS A C 1
ATOM 913 O O . LYS A 1 113 ? -4.016 -23.279 -7.026 1.00 68.00 113 LYS A O 1
ATOM 918 N N . ALA A 1 114 ? -5.716 -22.266 -5.951 1.00 69.94 114 ALA A N 1
ATOM 919 C CA . ALA A 1 114 ? -6.795 -22.867 -6.741 1.00 69.94 114 ALA A CA 1
ATOM 920 C C . ALA A 1 114 ? -6.736 -22.533 -8.247 1.00 69.94 114 ALA A C 1
ATOM 922 O O . ALA A 1 114 ? -7.135 -23.353 -9.066 1.00 69.94 114 ALA A O 1
ATOM 923 N N . ASP A 1 115 ? -6.231 -21.350 -8.627 1.00 72.75 115 ASP A N 1
ATOM 924 C CA . ASP A 1 115 ? -6.156 -20.932 -10.034 1.00 72.75 115 ASP A CA 1
ATOM 925 C C . ASP A 1 115 ? -4.900 -20.087 -10.341 1.00 72.75 115 ASP A C 1
ATOM 927 O O . ASP A 1 115 ? -4.525 -19.157 -9.617 1.00 72.75 115 ASP A O 1
ATOM 931 N N . GLY A 1 116 ? -4.240 -20.403 -11.457 1.00 67.88 116 GLY A N 1
ATOM 932 C CA . GLY A 1 116 ? -3.071 -19.706 -11.989 1.00 67.88 116 GLY A CA 1
ATOM 933 C C . GLY A 1 116 ? -3.383 -18.445 -12.803 1.00 67.88 116 GLY A C 1
ATOM 934 O O . GLY A 1 116 ? -2.459 -17.664 -13.052 1.00 67.88 116 GLY A O 1
ATOM 935 N N . ARG A 1 117 ? -4.644 -18.204 -13.198 1.00 74.50 117 ARG A N 1
ATOM 936 C CA . ARG A 1 117 ? -5.059 -17.045 -14.021 1.00 74.50 117 ARG A CA 1
ATOM 937 C C . ARG A 1 117 ? -4.756 -15.692 -13.383 1.00 74.50 117 ARG A C 1
ATOM 939 O O . ARG A 1 117 ? -4.467 -14.741 -14.097 1.00 74.50 117 ARG A O 1
ATOM 946 N N . GLY A 1 118 ? -4.732 -15.621 -12.053 1.00 68.38 118 GLY A N 1
ATOM 947 C CA . GLY A 1 118 ? -4.366 -14.406 -11.320 1.00 68.38 118 GLY A CA 1
ATOM 948 C C . GLY A 1 118 ? -2.872 -14.053 -11.351 1.00 68.38 118 GLY A C 1
ATOM 949 O O . GLY A 1 118 ? -2.480 -13.089 -10.705 1.00 68.38 118 GLY A O 1
ATOM 950 N N . THR A 1 119 ? -2.020 -14.830 -12.030 1.00 75.00 119 THR A N 1
ATOM 951 C CA . THR A 1 119 ? -0.564 -14.608 -12.072 1.00 75.00 119 THR A CA 1
ATOM 952 C C . THR A 1 119 ? -0.180 -13.813 -13.319 1.00 75.00 119 THR A C 1
ATOM 954 O O . THR A 1 119 ? -0.303 -14.329 -14.429 1.00 75.00 119 THR A O 1
ATOM 957 N N . LEU A 1 120 ? 0.318 -12.587 -13.141 1.00 69.00 120 LEU A N 1
ATOM 958 C CA . LEU A 1 120 ? 0.660 -11.672 -14.241 1.00 69.00 120 LEU A CA 1
ATOM 959 C C . LEU A 1 120 ? 1.839 -12.175 -15.087 1.00 69.00 120 LEU A C 1
ATOM 961 O O . LEU A 1 120 ? 1.804 -12.102 -16.309 1.00 69.00 120 LEU A O 1
ATOM 965 N N . PHE A 1 121 ? 2.860 -12.747 -14.447 1.00 67.94 121 PHE A N 1
ATOM 966 C CA . PHE A 1 121 ? 4.045 -13.275 -15.124 1.00 67.94 121 PHE A CA 1
ATOM 967 C C . PHE A 1 121 ? 4.079 -14.794 -15.016 1.00 67.94 121 PHE A C 1
ATOM 969 O O . PHE A 1 121 ? 4.641 -15.366 -14.083 1.00 67.94 121 PHE A O 1
ATOM 976 N N . LYS A 1 122 ? 3.451 -15.479 -15.972 1.00 74.56 122 LYS A N 1
ATOM 977 C CA . LYS A 1 122 ? 3.595 -16.935 -16.079 1.00 74.56 122 LYS A CA 1
ATOM 978 C C . LYS A 1 122 ? 5.043 -17.266 -16.446 1.00 74.56 122 LYS A C 1
ATOM 980 O O . LYS A 1 122 ? 5.616 -16.608 -17.312 1.00 74.56 122 LYS A O 1
ATOM 985 N N . LYS A 1 123 ? 5.604 -18.325 -15.850 1.00 73.94 123 LYS A N 1
ATOM 986 C CA . LYS A 1 123 ? 6.984 -18.790 -16.107 1.00 73.94 123 LYS A CA 1
ATOM 987 C C . LYS A 1 123 ? 7.291 -18.903 -17.609 1.00 73.94 123 LYS A C 1
ATOM 989 O O . LYS A 1 123 ? 8.344 -18.469 -18.050 1.00 73.94 123 LYS A O 1
ATOM 994 N N . SER A 1 124 ? 6.332 -19.391 -18.398 1.00 73.00 124 SER A N 1
ATOM 995 C CA . SER A 1 124 ? 6.442 -19.488 -19.859 1.00 73.00 124 SER A CA 1
ATOM 996 C C . SER A 1 124 ? 6.523 -18.120 -20.561 1.00 73.00 124 SER A C 1
ATOM 998 O O . SER A 1 124 ? 7.366 -17.940 -21.432 1.00 73.00 124 SER A O 1
ATOM 1000 N N . SER A 1 125 ? 5.738 -17.123 -20.137 1.00 77.44 125 SER A N 1
ATOM 1001 C CA . SER A 1 125 ? 5.758 -15.778 -20.737 1.00 77.44 125 SER A CA 1
ATOM 1002 C C . SER A 1 125 ? 7.070 -15.037 -20.478 1.00 77.44 125 SER A C 1
ATOM 1004 O O . SER A 1 125 ? 7.530 -14.298 -21.343 1.00 77.44 125 SER A O 1
ATOM 1006 N N . VAL A 1 126 ? 7.679 -15.235 -19.305 1.00 82.00 126 VAL A N 1
ATOM 1007 C CA . VAL A 1 126 ? 8.986 -14.644 -18.976 1.00 82.00 126 VAL A CA 1
ATOM 1008 C C . VAL A 1 126 ? 10.079 -15.251 -19.853 1.00 82.00 126 VAL A C 1
ATOM 1010 O O . VAL A 1 126 ? 10.900 -14.520 -20.394 1.00 82.00 126 VAL A O 1
ATOM 1013 N N . ILE A 1 127 ? 10.054 -16.573 -20.052 1.00 84.69 127 ILE A N 1
ATOM 1014 C CA . ILE A 1 127 ? 11.016 -17.265 -20.919 1.00 84.69 127 ILE A CA 1
ATOM 1015 C C . ILE A 1 127 ? 10.909 -16.752 -22.360 1.00 84.69 127 ILE A C 1
ATOM 1017 O O . ILE A 1 127 ? 11.929 -16.407 -22.951 1.00 84.69 127 ILE A O 1
ATOM 1021 N N . PHE A 1 128 ? 9.696 -16.627 -22.910 1.00 87.94 128 PHE A N 1
ATOM 1022 C CA . PHE A 1 128 ? 9.510 -16.086 -24.261 1.00 87.94 128 PHE A CA 1
ATOM 1023 C C . PHE A 1 128 ? 9.981 -14.635 -24.390 1.00 87.94 128 PHE A C 1
ATOM 1025 O O . PHE A 1 128 ? 10.594 -14.291 -25.395 1.00 87.94 128 PHE A O 1
ATOM 1032 N N . PHE A 1 129 ? 9.754 -13.796 -23.377 1.00 88.50 129 PHE A N 1
ATOM 1033 C CA . PHE A 1 129 ? 10.232 -12.413 -23.388 1.00 88.50 129 PHE A CA 1
ATOM 1034 C C . PHE A 1 129 ? 11.765 -12.326 -23.376 1.00 88.50 129 PHE A C 1
ATOM 1036 O O . PHE A 1 129 ? 12.345 -11.564 -24.145 1.00 88.50 129 PHE A O 1
ATOM 1043 N N . VAL A 1 130 ? 12.431 -13.142 -22.551 1.00 89.94 130 VAL A N 1
ATOM 1044 C CA . VAL A 1 130 ? 13.902 -13.210 -22.508 1.00 89.94 130 VAL A CA 1
ATOM 1045 C C . VAL A 1 130 ? 14.464 -13.735 -23.828 1.00 89.94 130 VAL A C 1
ATOM 1047 O O . VAL A 1 130 ? 15.416 -13.165 -24.352 1.00 89.94 130 VAL A O 1
ATOM 1050 N N . MET A 1 131 ? 13.851 -14.774 -24.400 1.00 93.56 131 MET A N 1
ATOM 1051 C CA . MET A 1 131 ? 14.228 -15.301 -25.715 1.00 93.56 131 MET A CA 1
ATOM 1052 C C . MET A 1 131 ? 14.057 -14.255 -26.817 1.00 93.56 131 MET A C 1
ATOM 1054 O O . MET A 1 131 ? 14.938 -14.109 -27.657 1.00 93.56 131 MET A O 1
ATOM 1058 N N . PHE A 1 132 ? 12.958 -13.499 -26.795 1.00 94.31 132 PHE A N 1
ATOM 1059 C CA . PHE A 1 132 ? 12.724 -12.412 -27.737 1.00 94.31 132 PHE A CA 1
ATOM 1060 C C . PHE A 1 132 ? 13.792 -11.322 -27.603 1.00 94.31 132 PHE A C 1
ATOM 1062 O O . PHE A 1 132 ? 14.374 -10.926 -28.605 1.00 94.31 132 PHE A O 1
ATOM 1069 N N . LEU A 1 133 ? 14.113 -10.890 -26.379 1.00 95.25 133 LEU A N 1
ATOM 1070 C CA . LEU A 1 133 ? 15.163 -9.897 -26.134 1.00 95.25 133 LEU A CA 1
ATOM 1071 C C . LEU A 1 133 ? 16.547 -10.391 -26.593 1.00 95.25 133 LEU A C 1
ATOM 1073 O O . LEU A 1 133 ? 17.302 -9.650 -27.213 1.00 95.25 133 LEU A O 1
ATOM 1077 N N . ALA A 1 134 ? 16.883 -11.653 -26.322 1.00 95.00 134 ALA A N 1
ATOM 1078 C CA . ALA A 1 134 ? 18.134 -12.249 -26.786 1.00 95.00 134 ALA A CA 1
ATOM 1079 C C . ALA A 1 134 ? 18.182 -12.328 -28.320 1.00 95.00 134 ALA A C 1
ATOM 1081 O O . ALA A 1 134 ? 19.209 -12.029 -28.930 1.00 95.00 134 ALA A O 1
ATOM 1082 N N . PHE A 1 135 ? 17.057 -12.675 -28.948 1.00 96.00 135 PHE A N 1
ATOM 1083 C CA . PHE A 1 135 ? 16.929 -12.720 -30.398 1.00 96.00 135 PHE A CA 1
ATOM 1084 C C . PHE A 1 135 ? 17.072 -11.332 -31.031 1.00 96.00 135 PHE A C 1
ATOM 1086 O O . PHE A 1 135 ? 17.797 -11.195 -32.013 1.00 96.00 135 PHE A O 1
ATOM 1093 N N . THR A 1 136 ? 16.462 -10.284 -30.466 1.00 95.00 136 THR A N 1
ATOM 1094 C CA . THR A 1 136 ? 16.616 -8.922 -31.004 1.00 95.00 136 THR A CA 1
ATOM 1095 C C . THR A 1 136 ? 18.059 -8.433 -30.905 1.00 95.00 136 THR A C 1
ATOM 1097 O O . THR A 1 136 ? 18.581 -7.897 -31.881 1.00 95.00 136 THR A O 1
ATOM 1100 N N . VAL A 1 137 ? 18.743 -8.684 -29.783 1.00 95.25 137 VAL A N 1
ATOM 1101 C CA . VAL A 1 137 ? 20.175 -8.371 -29.632 1.00 95.25 137 VAL A CA 1
ATOM 1102 C C . VAL A 1 137 ? 21.015 -9.139 -30.654 1.00 95.25 137 VAL A C 1
ATOM 1104 O O . VAL A 1 137 ? 21.879 -8.548 -31.302 1.00 95.25 137 VAL A O 1
ATOM 1107 N N . PHE A 1 138 ? 20.736 -10.430 -30.856 1.00 95.38 138 PHE A N 1
ATOM 1108 C CA . PHE A 1 138 ? 21.433 -11.251 -31.846 1.00 95.38 138 PHE A CA 1
ATOM 1109 C C . PHE A 1 138 ? 21.248 -10.724 -33.275 1.00 95.38 138 PHE A C 1
ATOM 1111 O O . PHE A 1 138 ? 22.222 -10.603 -34.017 1.00 95.38 138 PHE A O 1
ATOM 1118 N N . VAL A 1 139 ? 20.022 -10.357 -33.656 1.00 94.38 139 VAL A N 1
ATOM 1119 C CA . VAL A 1 139 ? 19.720 -9.796 -34.982 1.00 94.38 139 VAL A CA 1
ATOM 1120 C C . VAL A 1 139 ? 20.448 -8.465 -35.190 1.00 94.38 139 VAL A C 1
ATOM 1122 O O . VAL A 1 139 ? 21.078 -8.264 -36.228 1.00 94.38 139 VAL A O 1
ATOM 1125 N N . ILE A 1 140 ? 20.436 -7.574 -34.195 1.00 92.50 140 ILE A N 1
ATOM 1126 C CA . ILE A 1 140 ? 21.160 -6.296 -34.264 1.00 92.50 140 ILE A CA 1
ATOM 1127 C C . ILE A 1 140 ? 22.664 -6.542 -34.428 1.00 92.50 140 ILE A C 1
ATOM 1129 O O . ILE A 1 140 ? 23.286 -5.976 -35.328 1.00 92.50 140 ILE A O 1
ATOM 1133 N N . TRP A 1 141 ? 23.246 -7.427 -33.617 1.00 92.31 141 TRP A N 1
ATOM 1134 C CA . TRP A 1 141 ? 24.669 -7.761 -33.687 1.00 92.31 141 TRP A CA 1
ATOM 1135 C C . TRP A 1 141 ? 25.065 -8.371 -35.037 1.00 92.31 141 TRP A C 1
ATOM 1137 O O . TRP A 1 141 ? 26.104 -8.035 -35.601 1.00 92.31 141 TRP A O 1
ATOM 1147 N N . ARG A 1 142 ? 24.236 -9.268 -35.581 1.00 91.50 142 ARG A N 1
ATOM 1148 C CA . ARG A 1 142 ? 24.553 -10.012 -36.806 1.00 91.50 142 ARG A CA 1
ATOM 1149 C C . ARG A 1 142 ? 24.315 -9.221 -38.090 1.00 91.50 142 ARG A C 1
ATOM 1151 O O . ARG A 1 142 ? 24.997 -9.502 -39.078 1.00 91.50 142 ARG A O 1
ATOM 1158 N N . TYR A 1 143 ? 23.357 -8.296 -38.095 1.00 91.00 143 TYR A N 1
ATOM 1159 C CA . TYR A 1 143 ? 22.914 -7.611 -39.314 1.00 91.00 143 TYR A CA 1
ATOM 1160 C C . TYR A 1 143 ? 23.096 -6.094 -39.263 1.00 91.00 143 TYR A C 1
ATOM 1162 O O . TYR A 1 143 ? 23.594 -5.525 -40.228 1.00 91.00 143 TYR A O 1
ATOM 1170 N N . ALA A 1 144 ? 22.755 -5.429 -38.156 1.00 87.19 144 ALA A N 1
ATOM 1171 C CA . ALA A 1 144 ? 22.864 -3.972 -38.076 1.00 87.19 144 ALA A CA 1
ATOM 1172 C C . ALA A 1 144 ? 24.318 -3.519 -37.871 1.00 87.19 144 ALA A C 1
ATOM 1174 O O . ALA A 1 144 ? 24.791 -2.642 -38.587 1.00 87.19 144 ALA A O 1
ATOM 1175 N N . VAL A 1 145 ? 25.060 -4.144 -36.950 1.00 87.50 145 VAL A N 1
ATOM 1176 C CA . VAL A 1 145 ? 26.467 -3.785 -36.684 1.00 87.50 145 VAL A CA 1
ATOM 1177 C C . VAL A 1 145 ? 27.347 -3.846 -37.946 1.00 87.50 145 VAL A C 1
ATOM 1179 O O . VAL A 1 145 ? 27.985 -2.840 -38.239 1.00 87.50 145 VAL A O 1
ATOM 1182 N N . PRO A 1 146 ? 27.381 -4.931 -38.745 1.00 85.38 146 PRO A N 1
ATOM 1183 C CA . PRO A 1 146 ? 28.210 -4.958 -39.955 1.00 85.38 146 PRO A CA 1
ATOM 1184 C C . PRO A 1 146 ? 27.708 -4.038 -41.078 1.00 85.38 146 PRO A C 1
ATOM 1186 O O . PRO A 1 146 ? 28.507 -3.644 -41.921 1.00 85.38 146 PRO A O 1
ATOM 1189 N N . TYR A 1 147 ? 26.418 -3.682 -41.098 1.00 86.44 147 TYR A N 1
ATOM 1190 C CA . TYR A 1 147 ? 25.869 -2.723 -42.062 1.00 86.44 147 TYR A CA 1
ATOM 1191 C C . TYR A 1 147 ? 26.313 -1.284 -41.759 1.00 86.44 147 TYR A C 1
ATOM 1193 O O . TYR A 1 147 ? 26.687 -0.550 -42.667 1.00 86.44 147 TYR A O 1
ATOM 1201 N N . PHE A 1 148 ? 26.309 -0.884 -40.483 1.00 86.00 148 PHE A N 1
ATOM 1202 C CA . PHE A 1 148 ? 26.746 0.455 -40.067 1.00 86.00 148 PHE A CA 1
ATOM 1203 C C . PHE A 1 148 ? 28.267 0.572 -39.880 1.00 86.00 148 PHE A C 1
ATOM 1205 O O . PHE A 1 148 ? 28.806 1.672 -39.974 1.00 86.00 148 PHE A O 1
ATOM 1212 N N . PHE A 1 149 ? 28.962 -0.547 -39.652 1.00 83.94 149 PHE A N 1
ATOM 1213 C CA . PHE A 1 149 ? 30.418 -0.614 -39.495 1.00 83.94 149 PHE A CA 1
ATOM 1214 C C . PHE A 1 149 ? 31.025 -1.659 -40.449 1.00 83.94 149 PHE A C 1
ATOM 1216 O O . PHE A 1 149 ? 31.492 -2.713 -39.998 1.00 83.94 149 PHE A O 1
ATOM 1223 N N . PRO A 1 150 ? 31.019 -1.406 -41.772 1.00 79.12 150 PRO A N 1
ATOM 1224 C CA . PRO A 1 150 ? 31.676 -2.289 -42.725 1.00 79.12 150 PRO A CA 1
ATOM 1225 C C . PRO A 1 150 ? 33.176 -2.355 -42.412 1.00 79.12 150 PRO A C 1
ATOM 1227 O O . PRO A 1 150 ? 33.843 -1.331 -42.248 1.00 79.12 150 PRO A O 1
ATOM 1230 N N . LYS A 1 151 ? 33.718 -3.572 -42.294 1.00 73.75 151 LYS A N 1
ATOM 1231 C CA . LYS A 1 151 ? 35.160 -3.772 -42.116 1.00 73.75 151 LYS A CA 1
ATOM 1232 C C . LYS A 1 151 ? 35.864 -3.292 -43.385 1.00 73.75 151 LYS A C 1
ATOM 1234 O O . LYS A 1 151 ? 35.654 -3.866 -44.446 1.00 73.75 151 LYS A O 1
ATOM 1239 N N . SER A 1 152 ? 36.681 -2.248 -43.269 1.00 65.44 152 SER A N 1
ATOM 1240 C CA . SER A 1 152 ? 37.583 -1.834 -44.344 1.00 65.44 152 SER A CA 1
ATOM 1241 C C . SER A 1 152 ? 38.633 -2.926 -44.537 1.00 65.44 152 SER A C 1
ATOM 1243 O O . SER A 1 152 ? 39.430 -3.186 -43.630 1.00 65.44 152 SER A O 1
ATOM 1245 N N . GLU A 1 153 ? 38.607 -3.607 -45.682 1.00 63.75 153 GLU A N 1
ATOM 1246 C CA . GLU A 1 153 ? 39.713 -4.470 -46.078 1.00 63.75 153 GLU A CA 1
ATOM 1247 C C . GLU A 1 153 ? 40.916 -3.581 -46.401 1.00 63.75 153 GLU A C 1
ATOM 1249 O O . GLU A 1 153 ? 40.923 -2.814 -47.363 1.00 63.75 153 GLU A O 1
ATOM 1254 N N . SER A 1 154 ? 41.940 -3.647 -45.551 1.00 48.28 154 SER A N 1
ATOM 1255 C CA . SER A 1 154 ? 43.216 -2.992 -45.807 1.00 48.28 154 SER A CA 1
ATOM 1256 C C . SER A 1 154 ? 43.916 -3.737 -46.943 1.00 48.28 154 SER A C 1
ATOM 1258 O O . SER A 1 154 ? 44.559 -4.765 -46.726 1.00 48.28 154 SER A O 1
ATOM 1260 N N . HIS A 1 155 ? 43.776 -3.230 -48.169 1.00 47.94 155 HIS A N 1
ATOM 1261 C CA . HIS A 1 155 ? 44.638 -3.626 -49.276 1.00 47.94 155 HIS A CA 1
ATOM 1262 C C . HIS A 1 155 ? 46.083 -3.260 -48.916 1.00 47.94 155 HIS A C 1
ATOM 1264 O O . HIS A 1 155 ? 46.431 -2.083 -48.810 1.00 47.94 155 HIS A O 1
ATOM 1270 N N . LYS A 1 156 ? 46.931 -4.273 -48.711 1.00 49.69 156 LYS A N 1
ATOM 1271 C CA . LYS A 1 156 ? 48.384 -4.088 -48.677 1.00 49.69 156 LYS A CA 1
ATOM 1272 C C . LYS A 1 156 ? 48.824 -3.615 -50.061 1.00 49.69 156 LYS A C 1
ATOM 1274 O O . LYS A 1 156 ? 48.644 -4.331 -51.040 1.00 49.69 156 LYS A O 1
ATOM 1279 N N . VAL A 1 157 ? 49.357 -2.400 -50.131 1.00 48.88 157 VAL A N 1
ATOM 1280 C CA . VAL A 1 157 ? 49.981 -1.856 -51.338 1.00 48.88 157 VAL A CA 1
ATOM 1281 C C . VAL A 1 157 ? 51.406 -2.398 -51.396 1.00 48.88 157 VAL A C 1
ATOM 1283 O O . VAL A 1 157 ? 52.227 -2.062 -50.543 1.00 48.88 157 VAL A O 1
ATOM 1286 N N . ASP A 1 158 ? 51.688 -3.251 -52.380 1.00 42.72 158 ASP A N 1
ATOM 1287 C CA . ASP A 1 158 ? 53.056 -3.617 -52.737 1.00 42.72 158 ASP A CA 1
ATOM 1288 C C . ASP A 1 158 ? 53.732 -2.410 -53.406 1.00 42.72 158 ASP A C 1
ATOM 1290 O O . ASP A 1 158 ? 53.288 -1.898 -54.436 1.00 42.72 158 ASP A O 1
ATOM 1294 N N . ASN A 1 159 ? 54.805 -1.924 -52.784 1.00 49.69 159 ASN A N 1
ATOM 1295 C CA . ASN A 1 159 ? 55.590 -0.798 -53.274 1.00 49.69 159 ASN A CA 1
ATOM 1296 C C . ASN A 1 159 ? 56.554 -1.271 -54.370 1.00 49.69 159 ASN A C 1
ATOM 1298 O O . ASN A 1 159 ? 57.616 -1.812 -54.067 1.00 49.69 159 ASN A O 1
ATOM 1302 N N . THR A 1 160 ? 56.229 -0.996 -55.633 1.00 43.12 160 THR A N 1
ATOM 1303 C CA . THR A 1 160 ? 57.212 -1.025 -56.731 1.00 43.12 160 THR A CA 1
ATOM 1304 C C . THR A 1 160 ? 57.508 0.414 -57.165 1.00 43.12 160 THR A C 1
ATOM 1306 O O . THR A 1 160 ? 56.574 1.116 -57.556 1.00 43.12 160 THR A O 1
ATOM 1309 N N . PRO A 1 161 ? 58.761 0.902 -57.086 1.00 43.50 161 PRO A N 1
ATOM 1310 C CA . PRO A 1 161 ? 59.091 2.268 -57.479 1.00 43.50 161 PRO A CA 1
ATOM 1311 C C . PRO A 1 161 ? 59.187 2.397 -59.006 1.00 43.50 161 PRO A C 1
ATOM 1313 O O . PRO A 1 161 ? 59.982 1.716 -59.651 1.00 43.50 161 PRO A O 1
ATOM 1316 N N . VAL A 1 162 ? 58.402 3.311 -59.583 1.00 37.53 162 VAL A N 1
ATOM 1317 C CA . VAL A 1 162 ? 58.553 3.772 -60.971 1.00 37.53 162 VAL A CA 1
ATOM 1318 C C . VAL A 1 162 ? 59.405 5.041 -60.959 1.00 37.53 162 VAL A C 1
ATOM 1320 O O . VAL A 1 162 ? 59.050 6.030 -60.320 1.00 37.53 162 VAL A O 1
ATOM 1323 N N . TYR A 1 163 ? 60.540 5.010 -61.657 1.00 35.12 163 TYR A N 1
ATOM 1324 C CA . TYR A 1 163 ? 61.407 6.169 -61.865 1.00 35.12 163 TYR A CA 1
ATOM 1325 C C . TYR A 1 163 ? 60.713 7.199 -62.770 1.00 35.12 163 TYR A C 1
ATOM 1327 O O . TYR A 1 163 ? 60.353 6.892 -63.906 1.00 35.12 163 TYR A O 1
ATOM 1335 N N . ALA A 1 164 ? 60.544 8.425 -62.272 1.00 36.62 164 ALA A N 1
ATOM 1336 C CA . ALA A 1 164 ? 60.037 9.558 -63.040 1.00 36.62 164 ALA A CA 1
ATOM 1337 C C . ALA A 1 164 ? 61.167 10.197 -63.866 1.00 36.62 164 ALA A C 1
ATOM 1339 O O . ALA A 1 164 ? 62.193 10.606 -63.323 1.00 36.62 164 ALA A O 1
ATOM 1340 N N . GLN A 1 165 ? 60.966 10.288 -65.181 1.00 36.41 165 GLN A N 1
ATOM 1341 C CA . GLN A 1 165 ? 61.791 11.083 -66.089 1.00 36.41 165 GLN A CA 1
ATOM 1342 C C . GLN A 1 165 ? 61.255 12.520 -66.121 1.00 36.41 165 GLN A C 1
ATOM 1344 O O . GLN A 1 165 ? 60.072 12.756 -66.361 1.00 36.41 165 GLN A O 1
ATOM 1349 N N . VAL A 1 166 ? 62.154 13.461 -65.845 1.00 34.34 166 VAL A N 1
ATOM 1350 C CA . VAL A 1 166 ? 61.960 14.913 -65.865 1.00 34.34 166 VAL A CA 1
ATOM 1351 C C . VAL A 1 166 ? 62.047 15.404 -67.306 1.00 34.34 166 VAL A C 1
ATOM 1353 O O . VAL A 1 166 ? 63.029 15.096 -67.968 1.00 34.34 166 VAL A O 1
ATOM 1356 N N . ASN A 1 167 ? 61.093 16.221 -67.756 1.00 37.44 167 ASN A N 1
ATOM 1357 C CA . ASN A 1 167 ? 61.296 17.137 -68.879 1.00 37.44 167 ASN A CA 1
ATOM 1358 C C . ASN A 1 167 ? 60.649 18.492 -68.559 1.00 37.44 167 ASN A C 1
ATOM 1360 O O . ASN A 1 167 ? 59.445 18.586 -68.333 1.00 37.44 167 ASN A O 1
ATOM 1364 N N . ASN A 1 168 ? 61.502 19.517 -68.517 1.00 38.62 168 ASN A N 1
ATOM 1365 C CA . ASN A 1 168 ? 61.175 20.937 -68.411 1.00 38.62 168 ASN A CA 1
ATOM 1366 C C . ASN A 1 168 ? 60.597 21.474 -69.728 1.00 38.62 168 ASN A C 1
ATOM 1368 O O . ASN A 1 168 ? 61.079 21.094 -70.793 1.00 38.62 168 ASN A O 1
ATOM 1372 N N . ALA A 1 169 ? 59.680 22.440 -69.639 1.00 33.09 169 ALA A N 1
ATOM 1373 C CA . ALA A 1 169 ? 59.625 23.588 -70.548 1.00 33.09 169 ALA A CA 1
ATOM 1374 C C . ALA A 1 169 ? 58.751 24.703 -69.950 1.00 33.09 169 ALA A C 1
ATOM 1376 O O . ALA A 1 169 ? 57.709 24.452 -69.346 1.00 33.09 169 ALA A O 1
ATOM 1377 N N . ASP A 1 170 ? 59.245 25.923 -70.118 1.00 35.34 170 ASP A N 1
ATOM 1378 C CA . ASP A 1 170 ? 58.865 27.178 -69.481 1.00 35.34 170 ASP A CA 1
ATOM 1379 C C . ASP A 1 170 ? 57.494 27.741 -69.882 1.00 35.34 170 ASP A C 1
ATOM 1381 O O . ASP A 1 170 ? 57.054 27.599 -71.022 1.00 35.34 170 ASP A O 1
ATOM 1385 N N . SER A 1 171 ? 56.868 28.509 -68.982 1.00 35.94 171 SER A N 1
ATOM 1386 C CA . SER A 1 171 ? 56.730 29.978 -69.109 1.00 35.94 171 SER A CA 1
ATOM 1387 C C . SER A 1 171 ? 55.710 30.548 -68.111 1.00 35.94 171 SER A C 1
ATOM 1389 O O . SER A 1 171 ? 54.597 30.056 -67.951 1.00 35.94 171 SER A O 1
ATOM 1391 N N . VAL A 1 172 ? 56.116 31.624 -67.435 1.00 40.16 172 VAL A N 1
ATOM 1392 C CA . VAL A 1 172 ? 55.265 32.510 -66.624 1.00 40.16 172 VAL A CA 1
ATOM 1393 C C . VAL A 1 172 ? 54.938 33.731 -67.493 1.00 40.16 172 VAL A C 1
ATOM 1395 O O . VAL A 1 172 ? 55.805 34.175 -68.250 1.00 40.16 172 VAL A O 1
ATOM 1398 N N . PRO A 1 173 ? 53.745 34.333 -67.361 1.00 44.28 173 PRO A N 1
ATOM 1399 C CA . PRO A 1 173 ? 53.783 35.696 -66.840 1.00 44.28 173 PRO A CA 1
ATOM 1400 C C . PRO A 1 173 ? 52.694 36.004 -65.801 1.00 44.28 173 PRO A C 1
ATOM 1402 O O . PRO A 1 173 ? 51.587 35.473 -65.794 1.00 44.28 173 PRO A O 1
ATOM 1405 N N . LEU A 1 174 ? 53.084 36.915 -64.917 1.00 41.44 174 LEU A N 1
ATOM 1406 C CA . LEU A 1 174 ? 52.335 37.586 -63.865 1.00 41.44 174 LEU A CA 1
ATOM 1407 C C . LEU A 1 174 ? 51.440 38.688 -64.464 1.00 41.44 174 LEU A C 1
ATOM 1409 O O . LEU A 1 174 ? 51.953 39.495 -65.237 1.00 41.44 174 LEU A O 1
ATOM 1413 N N . ASN A 1 175 ? 50.174 38.821 -64.042 1.00 32.81 175 ASN A N 1
ATOM 1414 C CA . ASN A 1 175 ? 49.580 40.154 -63.868 1.00 32.81 175 ASN A CA 1
ATOM 1415 C C . ASN A 1 175 ? 48.406 40.191 -62.871 1.00 32.81 175 ASN A C 1
ATOM 1417 O O . ASN A 1 175 ? 47.613 39.258 -62.764 1.00 32.81 175 ASN A O 1
ATOM 1421 N N . ASN A 1 176 ? 48.342 41.312 -62.156 1.00 39.34 176 ASN A N 1
ATOM 1422 C CA . ASN A 1 176 ? 47.452 41.662 -61.055 1.00 39.34 176 ASN A CA 1
ATOM 1423 C C . ASN A 1 176 ? 46.088 42.216 -61.517 1.00 39.34 176 ASN A C 1
ATOM 1425 O O . ASN A 1 176 ? 46.028 42.964 -62.484 1.00 39.34 176 ASN A O 1
ATOM 1429 N N . GLN A 1 177 ? 45.067 41.925 -60.694 1.00 39.28 177 GLN A N 1
ATOM 1430 C CA . GLN A 1 177 ? 43.881 42.726 -60.317 1.00 39.28 177 GLN A CA 1
ATOM 1431 C C . GLN A 1 177 ? 42.993 43.350 -61.416 1.00 39.28 177 GLN A C 1
ATOM 1433 O O . GLN A 1 177 ? 43.438 44.217 -62.148 1.00 39.28 177 GLN A O 1
ATOM 1438 N N . VAL A 1 178 ? 41.686 43.031 -61.417 1.00 31.70 178 VAL A N 1
ATOM 1439 C CA . VAL A 1 178 ? 40.577 43.892 -60.925 1.00 31.70 178 VAL A CA 1
ATOM 1440 C C . VAL A 1 178 ? 39.285 43.051 -60.827 1.00 31.70 178 VAL A C 1
ATOM 1442 O O . VAL A 1 178 ? 38.998 42.189 -61.649 1.00 31.70 178 VAL A O 1
ATOM 1445 N N . THR A 1 179 ? 38.546 43.318 -59.756 1.00 40.31 179 THR A N 1
ATOM 1446 C CA . THR A 1 179 ? 37.235 42.847 -59.293 1.00 40.31 179 THR A CA 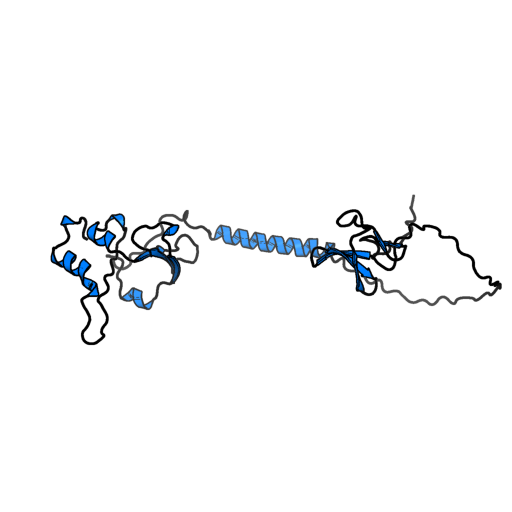1
ATOM 1447 C C . THR A 1 179 ? 36.147 42.649 -60.360 1.00 40.31 179 THR A C 1
ATOM 1449 O O . THR A 1 179 ? 35.800 43.577 -61.085 1.00 40.31 179 THR A O 1
ATOM 1452 N N . ALA A 1 180 ? 35.472 41.497 -60.305 1.00 32.28 180 ALA A N 1
ATOM 1453 C CA . ALA A 1 180 ? 34.060 41.359 -60.656 1.00 32.28 180 ALA A CA 1
ATOM 1454 C C . ALA A 1 180 ? 33.432 40.290 -59.748 1.00 32.28 180 ALA A C 1
ATOM 1456 O O . ALA A 1 180 ? 33.854 39.136 -59.740 1.00 32.28 180 ALA A O 1
ATOM 1457 N N . HIS A 1 181 ? 32.451 40.701 -58.942 1.00 43.91 181 HIS A N 1
ATOM 1458 C CA . HIS A 1 181 ? 31.610 39.815 -58.146 1.00 43.91 181 HIS A CA 1
ATOM 1459 C C . HIS A 1 181 ? 30.839 38.867 -59.074 1.00 43.91 181 HIS A C 1
ATOM 1461 O O . HIS A 1 181 ? 29.787 39.228 -59.598 1.00 43.91 181 HIS A O 1
ATOM 1467 N N . ALA A 1 182 ? 31.350 37.653 -59.257 1.00 34.78 182 ALA A N 1
ATOM 1468 C CA . ALA A 1 182 ? 30.547 36.531 -59.705 1.00 34.78 182 ALA A CA 1
ATOM 1469 C C . ALA A 1 182 ? 29.912 35.909 -58.458 1.00 34.78 182 ALA A C 1
ATOM 1471 O O . ALA A 1 182 ? 30.613 35.442 -57.560 1.00 34.78 182 ALA A O 1
ATOM 1472 N N . GLN A 1 183 ? 28.582 35.956 -58.373 1.00 40.59 183 GLN A N 1
ATOM 1473 C CA . GLN A 1 183 ? 27.822 35.072 -57.496 1.00 40.59 183 GLN A CA 1
ATOM 1474 C C . GLN A 1 183 ? 28.076 33.638 -57.965 1.00 40.59 183 GLN A C 1
ATOM 1476 O O . GLN A 1 183 ? 27.353 33.114 -58.806 1.00 40.59 183 GLN A O 1
ATOM 1481 N N . ASN A 1 184 ? 29.141 33.029 -57.458 1.00 41.06 184 ASN A N 1
ATOM 1482 C CA . ASN A 1 184 ? 29.277 31.591 -57.512 1.00 41.06 184 ASN A CA 1
ATOM 1483 C C . ASN A 1 184 ? 28.339 31.018 -56.452 1.00 41.06 184 ASN A C 1
ATOM 1485 O O . ASN A 1 184 ? 28.480 31.315 -55.266 1.00 41.06 184 ASN A O 1
ATOM 1489 N N . ASP A 1 185 ? 27.421 30.153 -56.879 1.00 53.22 185 ASP A N 1
ATOM 1490 C CA . ASP A 1 185 ? 26.717 29.180 -56.033 1.00 53.22 185 ASP A CA 1
ATOM 1491 C C . ASP A 1 185 ? 27.698 28.122 -55.470 1.00 53.22 185 ASP A C 1
ATOM 1493 O O . ASP A 1 185 ? 27.385 26.934 -55.365 1.00 53.22 185 ASP A O 1
ATOM 1497 N N . ASP A 1 186 ? 28.916 28.540 -55.116 1.00 69.69 186 ASP A N 1
ATOM 1498 C CA . ASP A 1 186 ? 29.918 27.674 -54.529 1.00 69.69 186 ASP A CA 1
ATOM 1499 C C . ASP A 1 186 ? 29.496 27.381 -53.092 1.00 69.69 186 ASP A C 1
ATOM 1501 O O . ASP A 1 186 ? 29.438 28.236 -52.200 1.00 69.69 186 ASP A O 1
ATOM 1505 N N . ILE A 1 187 ? 29.131 26.121 -52.898 1.00 76.75 187 ILE A N 1
ATOM 1506 C CA . ILE A 1 187 ? 28.844 25.555 -51.593 1.00 76.75 187 ILE A CA 1
ATOM 1507 C C . ILE A 1 187 ? 30.120 25.645 -50.759 1.00 76.75 187 ILE A C 1
ATOM 1509 O O . ILE A 1 187 ? 31.177 25.161 -51.176 1.00 76.75 187 ILE A O 1
ATOM 1513 N N . SER A 1 188 ? 30.005 26.232 -49.567 1.00 78.81 188 SER A N 1
ATOM 1514 C CA . SER A 1 188 ? 31.132 26.432 -48.662 1.00 78.81 188 SER A CA 1
ATOM 1515 C C . SER A 1 188 ? 31.824 25.106 -48.369 1.00 78.81 188 SER A C 1
ATOM 1517 O O . SER A 1 188 ? 31.244 24.216 -47.753 1.00 78.81 188 SER A O 1
ATOM 1519 N N . GLN A 1 189 ? 33.092 24.991 -48.758 1.00 76.88 189 GLN A N 1
ATOM 1520 C CA . GLN A 1 189 ? 33.947 23.852 -48.394 1.00 76.88 189 GLN A CA 1
ATOM 1521 C C . GLN A 1 189 ? 34.491 23.978 -46.961 1.00 76.88 189 GLN A C 1
ATOM 1523 O O . GLN A 1 189 ? 35.157 23.073 -46.453 1.00 76.88 189 GLN A O 1
ATOM 1528 N N . LYS A 1 190 ? 34.246 25.129 -46.320 1.00 82.50 190 LYS A N 1
ATOM 1529 C CA . LYS A 1 190 ? 34.789 25.488 -45.011 1.00 82.50 190 LYS A CA 1
ATOM 1530 C C . LYS A 1 190 ? 33.778 25.312 -43.890 1.00 82.50 190 LYS A C 1
ATOM 1532 O O . LYS A 1 190 ? 34.168 24.867 -42.816 1.00 82.50 190 LYS A O 1
ATOM 1537 N N . TRP A 1 191 ? 32.518 25.678 -44.109 1.00 86.25 191 TRP A N 1
ATOM 1538 C CA . TRP A 1 191 ? 31.475 25.637 -43.087 1.00 86.25 191 TRP A CA 1
ATOM 1539 C C . TRP A 1 191 ? 30.325 24.725 -43.503 1.00 86.25 191 TRP A C 1
ATOM 1541 O O . TRP A 1 191 ? 29.909 24.720 -44.660 1.00 86.25 191 TRP A O 1
ATOM 1551 N N . CYS A 1 192 ? 29.750 24.011 -42.536 1.00 88.12 192 CYS A N 1
ATOM 1552 C CA . CYS A 1 192 ? 28.483 23.305 -42.703 1.00 88.12 192 CYS A CA 1
ATOM 1553 C C . CYS A 1 192 ? 27.538 23.537 -41.534 1.00 88.12 192 CYS A C 1
ATOM 1555 O O . CYS A 1 192 ? 27.961 23.801 -40.404 1.00 88.12 192 CYS A O 1
ATOM 1557 N N . VAL A 1 193 ? 26.241 23.403 -41.805 1.00 89.88 193 VAL A N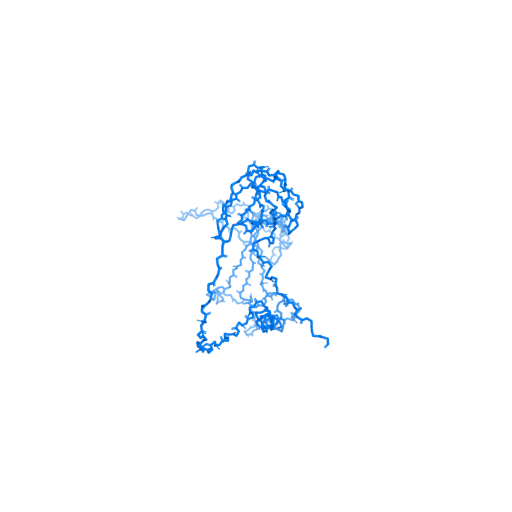 1
ATOM 1558 C CA . VAL A 1 193 ? 25.212 23.507 -40.770 1.00 89.88 193 VAL A CA 1
ATOM 1559 C C . VAL A 1 193 ? 25.127 22.206 -39.979 1.00 89.88 193 VAL A C 1
ATOM 1561 O O . VAL A 1 193 ? 24.843 21.154 -40.542 1.00 89.88 193 VAL A O 1
ATOM 1564 N N . ILE A 1 194 ? 25.294 22.282 -38.658 1.00 88.19 194 ILE A N 1
ATOM 1565 C CA . ILE A 1 194 ? 25.163 21.113 -37.774 1.00 88.19 194 ILE A CA 1
ATOM 1566 C C . ILE A 1 194 ? 23.910 21.145 -36.896 1.00 88.19 194 ILE A C 1
ATOM 1568 O O . ILE A 1 194 ? 23.538 20.124 -36.322 1.00 88.19 194 ILE A O 1
ATOM 1572 N N . GLY A 1 195 ? 23.235 22.292 -36.780 1.00 86.25 195 GLY A N 1
ATOM 1573 C CA . GLY A 1 195 ? 21.989 22.367 -36.025 1.00 86.25 195 GLY A CA 1
ATOM 1574 C C . GLY A 1 195 ? 21.503 23.778 -35.725 1.00 86.25 195 GLY A C 1
ATOM 1575 O O . GLY A 1 195 ? 21.993 24.771 -36.262 1.00 86.25 195 GLY A O 1
ATOM 1576 N N . ARG A 1 196 ? 20.508 23.851 -34.840 1.00 88.56 196 ARG A N 1
ATOM 1577 C CA . ARG A 1 196 ? 19.884 25.087 -34.362 1.00 88.56 196 ARG A CA 1
ATOM 1578 C C . ARG A 1 196 ? 19.916 25.123 -32.843 1.00 88.56 196 ARG A C 1
ATOM 1580 O O . ARG A 1 196 ? 19.651 24.110 -32.203 1.00 88.56 196 ARG A O 1
ATOM 1587 N N . VAL A 1 197 ? 20.181 26.290 -32.268 1.00 90.69 197 VAL A N 1
ATOM 1588 C CA . VAL A 1 197 ? 20.135 26.502 -30.819 1.00 90.69 197 VAL A CA 1
ATOM 1589 C C . VAL A 1 197 ? 19.343 27.764 -30.507 1.00 90.69 197 VAL A C 1
ATOM 1591 O O . VAL A 1 197 ? 19.536 28.803 -31.133 1.00 90.69 197 VAL A O 1
ATOM 1594 N N . LYS A 1 198 ? 18.424 27.678 -29.544 1.00 90.25 198 LYS A N 1
ATOM 1595 C CA . LYS A 1 198 ? 17.648 28.825 -29.068 1.00 90.25 198 LYS A CA 1
ATOM 1596 C C . LYS A 1 198 ? 18.235 29.304 -27.744 1.00 90.25 198 LYS A C 1
ATOM 1598 O O . LYS A 1 198 ? 18.319 28.525 -26.797 1.00 90.25 198 LYS A O 1
ATOM 1603 N N . ARG A 1 199 ? 18.623 30.577 -27.664 1.00 83.75 199 ARG A N 1
ATOM 1604 C CA . ARG A 1 199 ? 19.148 31.205 -26.442 1.00 83.75 199 ARG A CA 1
ATOM 1605 C C . ARG A 1 199 ? 18.515 32.587 -26.278 1.00 83.75 199 ARG A C 1
ATOM 1607 O O . ARG A 1 199 ? 18.487 33.350 -27.232 1.00 83.75 199 ARG A O 1
ATOM 1614 N N . PHE A 1 200 ? 17.981 32.892 -25.092 1.00 81.94 200 PHE A N 1
ATOM 1615 C CA . PHE A 1 200 ? 17.318 34.177 -24.787 1.00 81.94 200 PHE A CA 1
ATOM 1616 C C . PHE A 1 200 ? 16.274 34.605 -25.834 1.00 81.94 200 PHE A C 1
ATOM 1618 O O . PHE A 1 200 ? 16.200 35.757 -26.237 1.00 81.94 200 PHE A O 1
ATOM 1625 N N . ASN A 1 201 ? 15.470 33.641 -26.291 1.00 84.50 201 ASN A N 1
ATOM 1626 C CA . ASN A 1 201 ? 14.449 33.810 -27.328 1.00 84.50 201 ASN A CA 1
ATOM 1627 C C . ASN A 1 201 ? 14.957 34.153 -28.746 1.00 84.50 201 ASN A C 1
ATOM 1629 O O . ASN A 1 201 ? 14.138 34.305 -29.646 1.00 84.50 201 ASN A O 1
ATOM 1633 N N . ILE A 1 202 ? 16.273 34.166 -28.971 1.00 84.25 202 ILE A N 1
ATOM 1634 C CA . ILE A 1 202 ? 16.900 34.326 -30.287 1.00 84.25 202 ILE A CA 1
ATOM 1635 C C . ILE A 1 202 ? 17.319 32.947 -30.809 1.00 84.25 202 ILE A C 1
ATOM 1637 O O . ILE A 1 202 ? 17.844 32.110 -30.063 1.00 84.25 202 ILE A O 1
ATOM 1641 N N . LEU A 1 203 ? 17.042 32.689 -32.086 1.00 86.62 203 LEU A N 1
ATOM 1642 C CA . LEU A 1 203 ? 17.423 31.458 -32.768 1.00 86.62 203 LEU A CA 1
ATOM 1643 C C . LEU A 1 203 ? 18.775 31.649 -33.463 1.00 86.62 203 LEU A C 1
ATOM 1645 O O . LEU A 1 203 ? 18.967 32.590 -34.229 1.00 86.62 203 LEU A O 1
ATOM 1649 N N . TYR A 1 204 ? 19.693 30.722 -33.215 1.00 91.62 204 TYR A N 1
ATOM 1650 C CA . TYR A 1 204 ? 21.003 30.673 -33.848 1.00 91.62 204 TYR A CA 1
ATOM 1651 C C . TYR A 1 204 ? 21.156 29.392 -34.661 1.00 91.62 204 TYR A C 1
ATOM 1653 O O . TYR A 1 204 ? 20.670 28.325 -34.272 1.00 91.62 204 TYR A O 1
ATOM 1661 N N . ILE A 1 205 ? 21.875 29.497 -35.772 1.00 91.88 205 ILE A N 1
ATOM 1662 C CA . ILE A 1 205 ? 22.362 28.365 -36.552 1.00 91.88 205 ILE A CA 1
ATOM 1663 C C . ILE A 1 205 ? 23.778 28.049 -36.083 1.00 91.88 205 ILE A C 1
ATOM 1665 O O . ILE A 1 205 ? 24.624 28.938 -35.969 1.00 91.88 205 ILE A O 1
ATOM 1669 N N . LEU A 1 206 ? 24.019 26.777 -35.781 1.00 91.81 206 LEU A N 1
ATOM 1670 C CA . LEU A 1 206 ? 25.325 26.286 -35.375 1.00 91.81 206 LEU A CA 1
ATOM 1671 C C . LEU A 1 206 ? 26.048 25.718 -36.597 1.00 91.81 206 LEU A C 1
ATOM 1673 O O . LEU A 1 206 ? 25.527 24.834 -37.282 1.00 91.81 206 LEU A O 1
ATOM 1677 N N . LEU A 1 207 ? 27.248 26.232 -36.843 1.00 91.50 207 LEU A N 1
ATOM 1678 C CA . LEU A 1 207 ? 28.124 25.849 -37.940 1.00 91.50 207 LEU A CA 1
ATOM 1679 C C . LEU A 1 207 ? 29.352 25.117 -37.409 1.00 91.50 207 LEU A C 1
ATOM 1681 O O . LEU A 1 207 ? 29.831 25.423 -36.313 1.00 91.50 207 LEU A O 1
ATOM 1685 N N . LYS A 1 208 ? 29.879 24.195 -38.211 1.00 90.94 208 LYS A N 1
ATOM 1686 C CA . LYS A 1 208 ? 31.119 23.461 -37.945 1.00 90.94 208 LYS A CA 1
ATOM 1687 C C . LYS A 1 208 ? 32.041 23.530 -39.161 1.00 90.94 208 LYS A C 1
ATOM 1689 O O . LYS A 1 208 ? 31.542 23.545 -40.284 1.00 90.94 208 LYS A O 1
ATOM 1694 N N . ASP A 1 209 ? 33.352 23.558 -38.936 1.00 87.88 209 ASP A N 1
ATOM 1695 C CA . ASP A 1 209 ? 34.354 23.379 -39.993 1.00 87.88 209 ASP A CA 1
ATOM 1696 C C . ASP A 1 209 ? 34.975 21.967 -40.019 1.00 87.88 209 ASP A C 1
ATOM 1698 O O . ASP A 1 209 ? 34.769 21.148 -39.115 1.00 87.88 209 ASP A O 1
ATOM 1702 N N . ASN A 1 210 ? 35.782 21.683 -41.046 1.00 82.75 210 ASN A N 1
ATOM 1703 C CA . ASN A 1 210 ? 36.464 20.389 -41.207 1.00 82.75 210 ASN A CA 1
ATOM 1704 C C . ASN A 1 210 ? 37.458 20.076 -40.071 1.00 82.75 210 ASN A C 1
ATOM 1706 O O . ASN A 1 210 ? 37.785 18.914 -39.842 1.00 82.75 210 ASN A O 1
ATOM 1710 N N . SER A 1 211 ? 37.917 21.089 -39.331 1.00 81.62 211 SER A N 1
ATOM 1711 C CA . SER A 1 211 ? 38.784 20.939 -38.155 1.00 81.62 211 SER A CA 1
ATOM 1712 C C . SER A 1 211 ? 38.003 20.801 -36.839 1.00 81.62 211 SER A C 1
ATOM 1714 O O . SER A 1 211 ? 38.607 20.620 -35.786 1.00 81.62 211 SER A O 1
ATOM 1716 N N . GLY A 1 212 ? 36.669 20.878 -36.871 1.00 81.56 212 GLY A N 1
ATOM 1717 C CA . GLY A 1 212 ? 35.800 20.759 -35.701 1.00 81.56 212 GLY A CA 1
ATOM 1718 C C . GLY A 1 212 ? 35.535 22.051 -34.924 1.00 81.56 212 GLY A C 1
ATOM 1719 O O . GLY A 1 212 ? 34.903 21.986 -33.870 1.00 81.56 212 GLY A O 1
ATOM 1720 N N . ARG A 1 213 ? 35.959 23.219 -35.417 1.00 86.81 213 ARG A N 1
ATOM 1721 C CA . ARG A 1 213 ? 35.643 24.515 -34.797 1.00 86.81 213 ARG A CA 1
ATOM 1722 C C . ARG A 1 213 ? 34.173 24.859 -34.999 1.00 86.81 213 ARG A C 1
ATOM 1724 O O . ARG A 1 213 ? 33.598 24.571 -36.047 1.00 86.81 213 ARG A O 1
ATOM 1731 N N . LEU A 1 214 ? 33.582 25.506 -33.994 1.00 91.06 214 LEU A N 1
ATOM 1732 C CA . LEU A 1 214 ? 32.167 25.869 -33.973 1.00 91.06 214 LEU A CA 1
ATOM 1733 C C . LEU A 1 214 ? 31.970 27.379 -34.089 1.00 91.06 214 LEU A C 1
ATOM 1735 O O . LEU A 1 214 ? 32.675 28.156 -33.444 1.00 91.06 214 LEU A O 1
ATOM 1739 N N . ARG A 1 215 ? 30.963 27.790 -34.862 1.00 90.56 215 ARG A N 1
ATOM 1740 C CA . ARG A 1 215 ? 30.520 29.187 -34.979 1.00 90.56 215 ARG A CA 1
ATOM 1741 C C . ARG A 1 215 ? 29.002 29.257 -34.871 1.00 90.56 215 ARG A C 1
ATOM 1743 O O . ARG A 1 215 ? 28.303 28.429 -35.444 1.00 90.56 215 ARG A O 1
ATOM 1750 N N . MET A 1 216 ? 28.490 30.249 -34.146 1.00 90.12 216 MET A N 1
ATOM 1751 C CA . MET A 1 216 ? 27.056 30.547 -34.087 1.00 90.12 216 MET A CA 1
ATOM 1752 C C . MET A 1 216 ? 26.761 31.788 -34.921 1.00 90.12 216 MET A C 1
ATOM 1754 O O . MET A 1 216 ? 27.452 32.797 -34.783 1.00 90.12 216 MET A O 1
ATOM 1758 N N . VAL A 1 217 ? 25.728 31.716 -35.755 1.00 90.25 217 VAL A N 1
ATOM 1759 C CA . VAL A 1 217 ? 25.218 32.853 -36.534 1.00 90.25 217 VAL A CA 1
ATOM 1760 C C . VAL A 1 217 ? 23.717 33.021 -36.281 1.00 90.25 217 VAL A C 1
ATOM 1762 O O . VAL A 1 217 ? 23.049 32.022 -35.998 1.00 90.25 217 VAL A O 1
ATOM 1765 N N . PRO A 1 218 ? 23.162 34.246 -36.313 1.00 88.38 218 PRO A N 1
ATOM 1766 C CA . PRO A 1 218 ? 21.715 34.450 -36.230 1.00 88.38 218 PRO A CA 1
ATOM 1767 C C . PRO A 1 218 ? 20.972 33.656 -37.312 1.00 88.38 218 PRO A C 1
ATOM 1769 O O . PRO A 1 218 ? 21.522 33.387 -38.377 1.00 88.38 218 PRO A O 1
ATOM 1772 N N . SER A 1 219 ? 19.719 33.276 -37.056 1.00 88.56 219 SER A N 1
ATOM 1773 C CA . SER A 1 219 ? 18.893 32.575 -38.053 1.00 88.56 219 SER A CA 1
ATOM 1774 C C . SER A 1 219 ? 18.455 33.439 -39.236 1.00 88.56 219 SER A C 1
ATOM 1776 O O . SER A 1 219 ? 17.875 32.915 -40.188 1.00 88.56 219 SER A O 1
ATOM 1778 N N . ASP A 1 220 ? 18.702 34.743 -39.174 1.00 82.06 220 ASP A N 1
ATOM 1779 C CA . ASP A 1 220 ? 18.308 35.693 -40.205 1.00 82.06 220 ASP A CA 1
ATOM 1780 C C . ASP A 1 220 ? 19.071 35.398 -41.502 1.00 82.06 220 ASP A C 1
ATOM 1782 O O . ASP A 1 220 ? 20.298 35.334 -41.521 1.00 82.06 220 ASP A O 1
ATOM 1786 N N . GLY A 1 221 ? 18.333 35.161 -42.588 1.00 79.56 221 GLY A N 1
ATOM 1787 C CA . GLY A 1 221 ? 18.908 34.771 -43.881 1.00 79.56 221 GLY A CA 1
ATOM 1788 C C . GLY A 1 221 ? 19.039 33.261 -44.108 1.00 79.56 221 GLY A C 1
ATOM 1789 O O . GLY A 1 221 ? 19.467 32.858 -45.189 1.00 79.56 221 GLY A O 1
ATOM 1790 N N . PHE A 1 222 ? 18.618 32.422 -43.154 1.00 88.00 222 PHE A N 1
ATOM 1791 C CA . PHE A 1 222 ? 18.528 30.973 -43.345 1.00 88.00 222 PHE A CA 1
ATOM 1792 C C . PHE A 1 222 ? 17.102 30.525 -43.681 1.00 88.00 222 PHE A C 1
ATOM 1794 O O . PHE A 1 222 ? 16.131 30.949 -43.051 1.00 88.00 222 PHE A O 1
ATOM 1801 N N . LYS A 1 223 ? 16.970 29.617 -44.651 1.00 86.69 223 LYS A N 1
ATOM 1802 C CA . LYS A 1 223 ? 15.693 29.056 -45.117 1.00 86.69 223 LYS A CA 1
ATOM 1803 C C . LYS A 1 223 ? 15.684 27.535 -44.979 1.00 86.69 223 LYS A C 1
ATOM 1805 O O . LYS A 1 223 ? 16.728 26.893 -44.921 1.00 86.69 223 LYS A O 1
ATOM 1810 N N . GLY A 1 224 ? 14.486 26.958 -44.898 1.00 82.44 224 GLY A N 1
ATOM 1811 C CA . GLY A 1 224 ? 14.293 25.510 -44.789 1.00 82.44 224 GLY A CA 1
ATOM 1812 C C . GLY A 1 224 ? 14.376 24.962 -43.359 1.00 82.44 224 GLY A C 1
ATOM 1813 O O . GLY A 1 224 ? 14.395 25.700 -42.367 1.00 82.44 224 GLY A O 1
ATOM 1814 N N . ALA A 1 225 ? 14.373 23.635 -43.236 1.00 75.56 225 ALA A N 1
ATOM 1815 C CA . ALA A 1 225 ? 14.428 22.915 -41.965 1.00 75.56 225 ALA A CA 1
ATOM 1816 C C . ALA A 1 225 ? 15.168 21.578 -42.120 1.00 75.56 225 ALA A C 1
ATOM 1818 O O . ALA A 1 225 ? 15.222 21.006 -43.209 1.00 75.56 225 ALA A O 1
ATOM 1819 N N . GLY A 1 226 ? 15.728 21.070 -41.018 1.00 74.56 226 GLY A N 1
ATOM 1820 C CA . GLY A 1 226 ? 16.472 19.808 -41.019 1.00 74.56 226 GLY A CA 1
ATOM 1821 C C . GLY A 1 226 ? 17.667 19.848 -41.976 1.00 74.56 226 GLY A C 1
ATOM 1822 O O . GLY A 1 226 ? 18.439 20.802 -41.959 1.00 74.56 226 GLY A O 1
ATOM 1823 N N . LEU A 1 227 ? 17.795 18.825 -42.825 1.00 75.06 227 LEU A N 1
ATOM 1824 C CA . LEU A 1 227 ? 18.865 18.716 -43.828 1.00 75.06 227 LEU A CA 1
ATOM 1825 C C . LEU A 1 227 ? 18.728 19.715 -44.991 1.00 75.06 227 LEU A C 1
ATOM 1827 O O . LEU A 1 227 ? 19.699 19.942 -45.706 1.00 75.06 227 LEU A O 1
ATOM 1831 N N . MET A 1 228 ? 17.548 20.320 -45.167 1.00 77.25 228 MET A N 1
ATOM 1832 C CA . MET A 1 228 ? 17.273 21.333 -46.197 1.00 77.25 228 MET A CA 1
ATOM 1833 C C . MET A 1 228 ? 17.564 22.758 -45.708 1.00 77.25 228 MET A C 1
ATOM 1835 O O . MET A 1 228 ? 17.154 23.728 -46.337 1.00 77.25 228 MET A O 1
ATOM 1839 N N . LEU A 1 229 ? 18.192 22.892 -44.539 1.00 85.94 229 LEU A N 1
ATOM 1840 C CA . LEU A 1 229 ? 18.575 24.180 -43.994 1.00 85.94 229 LEU A CA 1
ATOM 1841 C C . LEU A 1 229 ? 19.753 24.752 -44.783 1.00 85.94 229 LEU A C 1
ATOM 1843 O O . LEU A 1 229 ? 20.843 24.177 -44.780 1.00 85.94 229 LEU A O 1
ATOM 1847 N N . GLU A 1 230 ? 19.523 25.895 -45.415 1.00 86.62 230 GLU A N 1
ATOM 1848 C CA . GLU A 1 230 ? 20.511 26.604 -46.223 1.00 86.62 230 GLU A CA 1
ATOM 1849 C C . GLU A 1 230 ? 20.538 28.095 -45.880 1.00 86.62 230 GLU A C 1
ATOM 1851 O O . GLU A 1 230 ? 19.528 28.672 -45.468 1.00 86.62 230 GLU A O 1
ATOM 1856 N N . GLY A 1 231 ? 21.698 28.722 -46.037 1.00 88.06 231 GLY A N 1
ATOM 1857 C CA . GLY A 1 231 ? 21.876 30.159 -45.845 1.00 88.06 231 GLY A CA 1
ATOM 1858 C C . GLY A 1 231 ? 23.215 30.635 -46.388 1.00 88.06 231 GLY A C 1
ATOM 1859 O O . GLY A 1 231 ? 24.033 29.829 -46.827 1.00 88.06 231 GLY A O 1
ATOM 1860 N N . MET A 1 232 ? 23.431 31.947 -46.362 1.00 86.56 232 MET A N 1
ATOM 1861 C CA . MET A 1 232 ? 24.681 32.568 -46.801 1.00 86.56 232 MET A CA 1
ATOM 1862 C C . MET A 1 232 ? 25.515 32.975 -45.588 1.00 86.56 232 MET A C 1
ATOM 1864 O O . MET A 1 232 ? 25.026 33.682 -44.706 1.00 86.56 232 MET A O 1
ATOM 1868 N N . VAL A 1 233 ? 26.776 32.548 -45.543 1.00 85.50 233 VAL A N 1
ATOM 1869 C CA . VAL A 1 233 ? 27.730 32.923 -44.489 1.00 85.50 233 VAL A CA 1
ATOM 1870 C C . VAL A 1 233 ? 29.043 33.293 -45.152 1.00 85.50 233 VAL A C 1
ATOM 1872 O O . VAL A 1 233 ? 29.556 32.534 -45.964 1.00 85.50 233 VAL A O 1
ATOM 1875 N N . ASP A 1 234 ? 29.578 34.467 -44.818 1.00 82.69 234 ASP A N 1
ATOM 1876 C CA . ASP A 1 234 ? 30.816 35.004 -45.401 1.00 82.69 234 ASP A CA 1
ATOM 1877 C C . ASP A 1 234 ? 30.806 35.056 -46.954 1.00 82.69 234 ASP A C 1
ATOM 1879 O O . ASP A 1 234 ? 31.855 35.024 -47.586 1.00 82.69 234 ASP A O 1
ATOM 1883 N N . GLY A 1 235 ? 29.620 35.157 -47.574 1.00 78.69 235 GLY A N 1
ATOM 1884 C CA . GLY A 1 235 ? 29.445 35.200 -49.034 1.00 78.69 235 GLY A CA 1
ATOM 1885 C C . GLY A 1 235 ? 29.322 33.835 -49.721 1.00 78.69 235 GLY A C 1
ATOM 1886 O O . GLY A 1 235 ? 29.098 33.804 -50.927 1.00 78.69 235 GLY A O 1
ATOM 1887 N N . GLU A 1 236 ? 29.411 32.733 -48.973 1.00 83.44 236 GLU A N 1
ATOM 1888 C CA . GLU A 1 236 ? 29.302 31.362 -49.487 1.00 83.44 236 GLU A CA 1
ATOM 1889 C C . GLU A 1 236 ? 27.984 30.700 -49.060 1.00 83.44 236 GLU A C 1
ATOM 1891 O O . GLU A 1 236 ? 27.454 30.965 -47.971 1.00 83.44 236 GLU A O 1
ATOM 1896 N N . LYS A 1 237 ? 27.473 29.780 -49.890 1.00 85.88 237 LYS A N 1
ATOM 1897 C CA . LYS A 1 237 ? 26.262 29.014 -49.576 1.00 85.88 237 LYS A CA 1
ATOM 1898 C C . LYS A 1 237 ? 26.594 27.881 -48.606 1.00 85.88 237 LYS A C 1
ATOM 1900 O O . LYS A 1 237 ? 27.354 26.973 -48.929 1.00 85.88 237 LYS A O 1
ATOM 1905 N N . VAL A 1 238 ? 25.992 27.895 -47.421 1.00 87.75 238 VAL A N 1
ATOM 1906 C CA . VAL A 1 238 ? 26.221 26.893 -46.372 1.00 87.75 238 VAL A CA 1
ATOM 1907 C C . VAL A 1 238 ? 24.997 25.998 -46.217 1.00 87.75 238 VAL A C 1
ATOM 1909 O O . VAL A 1 238 ? 23.877 26.482 -46.048 1.00 87.75 238 VAL A O 1
ATOM 1912 N N . VAL A 1 239 ? 25.217 24.682 -46.246 1.00 87.81 239 VAL A N 1
ATOM 1913 C CA . VAL A 1 239 ? 24.183 23.637 -46.149 1.00 87.81 239 VAL A CA 1
ATOM 1914 C C . VAL A 1 239 ? 24.605 22.550 -45.157 1.00 87.81 239 VAL A C 1
ATOM 1916 O O . VAL A 1 239 ? 25.753 22.499 -44.721 1.00 87.81 239 VAL A O 1
ATOM 1919 N N . ALA A 1 240 ? 23.685 21.672 -44.754 1.00 81.56 240 ALA A N 1
ATOM 1920 C CA . ALA A 1 240 ? 23.989 20.628 -43.766 1.00 81.56 240 ALA A CA 1
ATOM 1921 C C . ALA A 1 240 ? 25.000 19.572 -44.263 1.00 81.56 240 ALA A C 1
ATOM 1923 O O . ALA A 1 240 ? 25.738 18.989 -43.473 1.00 81.56 240 ALA A O 1
ATOM 1924 N N . TRP A 1 241 ? 25.051 19.328 -45.574 1.00 74.25 241 TRP A N 1
ATOM 1925 C CA . TRP A 1 241 ? 25.880 18.288 -46.192 1.00 74.25 241 TRP A CA 1
ATOM 1926 C C . TRP A 1 241 ? 27.223 18.792 -46.739 1.00 74.25 241 TRP A C 1
ATOM 1928 O O . TRP A 1 241 ? 28.010 17.988 -47.228 1.00 74.25 241 TRP A O 1
ATOM 1938 N N . SER A 1 242 ? 27.540 20.085 -46.613 1.00 76.19 242 SER A N 1
ATOM 1939 C CA . SER A 1 242 ? 28.798 20.646 -47.128 1.00 76.19 242 SER A CA 1
ATOM 1940 C C . SER A 1 242 ? 30.053 20.193 -46.369 1.00 76.19 242 SER A C 1
ATOM 1942 O O . SER A 1 242 ? 31.156 20.327 -46.882 1.00 76.19 242 SER A O 1
ATOM 1944 N N . CYS A 1 243 ? 29.907 19.594 -45.180 1.00 66.81 243 CYS A N 1
ATOM 1945 C CA . CYS A 1 243 ? 31.031 19.024 -44.422 1.00 66.81 243 CYS A CA 1
ATOM 1946 C C . CYS A 1 243 ? 31.565 17.697 -44.987 1.00 66.81 243 CYS A C 1
ATOM 1948 O O . CYS A 1 243 ? 32.595 17.217 -44.519 1.00 66.81 243 CYS A O 1
ATOM 1950 N N . ASN A 1 244 ? 30.875 17.093 -45.958 1.00 64.44 244 ASN A N 1
ATOM 1951 C CA . ASN A 1 244 ? 31.333 15.889 -46.640 1.00 64.44 244 ASN A CA 1
ATOM 1952 C C . ASN A 1 244 ? 31.528 16.238 -48.119 1.00 64.44 244 ASN A C 1
ATOM 1954 O O . ASN A 1 244 ? 30.537 16.244 -48.855 1.00 64.44 244 ASN A O 1
ATOM 1958 N N . PRO A 1 245 ? 32.753 16.545 -48.585 1.00 55.62 245 PRO A N 1
ATOM 1959 C CA . PRO A 1 245 ? 32.972 16.745 -50.009 1.00 55.62 245 PRO A CA 1
ATOM 1960 C C . PRO A 1 245 ? 32.533 15.477 -50.746 1.00 55.62 245 PRO A C 1
ATOM 1962 O O . PRO A 1 245 ? 32.966 14.369 -50.417 1.00 55.62 245 PRO A O 1
ATOM 1965 N N . VAL A 1 246 ? 31.639 15.630 -51.726 1.00 52.16 246 VAL A N 1
ATOM 1966 C CA . VAL A 1 246 ? 31.294 14.542 -52.641 1.00 52.16 246 VAL A CA 1
ATOM 1967 C C . VAL A 1 246 ? 32.575 14.209 -53.393 1.00 52.16 246 VAL A C 1
ATOM 1969 O O . VAL A 1 246 ? 33.034 14.986 -54.229 1.00 52.16 246 VAL A O 1
ATOM 1972 N N . VAL A 1 247 ? 33.189 13.073 -53.072 1.00 47.50 247 VAL A N 1
ATOM 1973 C CA . VAL A 1 247 ? 34.282 12.537 -53.879 1.00 47.50 247 VAL A CA 1
ATOM 1974 C C . VAL A 1 247 ? 33.671 12.214 -55.240 1.00 47.50 247 VAL A C 1
ATOM 1976 O O . VAL A 1 247 ? 32.900 11.265 -55.366 1.00 47.50 247 VAL A O 1
ATOM 1979 N N . SER A 1 248 ? 33.953 13.046 -56.244 1.00 47.06 248 SER A N 1
ATOM 1980 C CA . SER A 1 248 ? 33.556 12.799 -57.630 1.00 47.06 248 SER A CA 1
ATOM 1981 C C . SER A 1 248 ? 34.315 11.573 -58.139 1.00 47.06 248 SER A C 1
ATOM 1983 O O . SER A 1 248 ? 35.429 11.663 -58.650 1.00 47.06 248 SER A O 1
ATOM 1985 N N . GLY A 1 249 ? 33.747 10.391 -57.912 1.00 40.06 249 GLY A N 1
ATOM 1986 C CA . GLY A 1 249 ? 34.194 9.153 -58.527 1.00 40.06 249 GLY A CA 1
ATOM 1987 C C . GLY A 1 249 ? 33.626 9.083 -59.936 1.00 40.06 249 GLY A C 1
ATOM 1988 O O . GLY A 1 249 ? 32.439 8.816 -60.109 1.00 40.06 249 GLY A O 1
ATOM 1989 N N . ALA A 1 250 ? 34.460 9.326 -60.946 1.00 41.41 250 ALA A N 1
ATOM 1990 C CA . ALA A 1 250 ? 34.103 9.080 -62.337 1.00 41.41 250 ALA A CA 1
ATOM 1991 C C . ALA A 1 250 ? 33.776 7.586 -62.520 1.00 41.41 250 ALA A C 1
ATOM 1993 O O . ALA A 1 250 ? 34.679 6.747 -62.554 1.00 41.41 250 ALA A O 1
ATOM 1994 N N . SER A 1 251 ? 32.492 7.228 -62.631 1.00 37.81 251 SER A N 1
ATOM 1995 C CA . SER A 1 251 ? 32.116 5.870 -63.018 1.00 37.81 251 SER A CA 1
ATOM 1996 C C . SER A 1 251 ? 32.431 5.694 -64.502 1.00 37.81 251 SER A C 1
ATOM 1998 O O . SER A 1 251 ? 31.737 6.242 -65.360 1.00 37.81 251 SER A O 1
ATOM 2000 N N . LYS A 1 252 ? 33.476 4.929 -64.825 1.00 40.25 252 LYS A N 1
ATOM 2001 C CA . LYS A 1 252 ? 33.614 4.363 -66.169 1.00 40.25 252 LYS A CA 1
ATOM 2002 C C . LYS A 1 252 ? 32.466 3.374 -66.360 1.00 40.25 252 LYS A C 1
ATOM 2004 O O . LYS A 1 252 ? 32.482 2.292 -65.780 1.00 40.25 252 LYS A O 1
ATOM 2009 N N . GLY A 1 253 ? 31.462 3.780 -67.132 1.00 39.03 253 GLY A N 1
ATOM 2010 C CA . GLY A 1 253 ? 30.455 2.869 -67.656 1.00 39.03 253 GLY A CA 1
ATOM 2011 C C . GLY A 1 253 ? 31.143 1.826 -68.530 1.00 39.03 253 GLY A C 1
ATOM 2012 O O . GLY A 1 253 ? 31.867 2.177 -69.461 1.00 39.03 253 GLY A O 1
ATOM 2013 N N . VAL A 1 254 ? 30.952 0.558 -68.188 1.00 39.56 254 VAL A N 1
ATOM 2014 C CA . VAL A 1 254 ? 31.223 -0.566 -69.081 1.00 39.56 254 VAL A CA 1
ATOM 2015 C C . VAL A 1 254 ? 29.893 -0.870 -69.764 1.00 39.56 254 VAL A C 1
ATOM 2017 O O . VAL A 1 254 ? 28.899 -1.108 -69.077 1.00 39.56 254 VAL A O 1
ATOM 2020 N N . LEU A 1 255 ? 29.887 -0.731 -71.092 1.00 37.88 255 LEU A N 1
ATOM 2021 C CA . LEU A 1 255 ? 28.843 -1.221 -71.995 1.00 37.88 255 LEU A CA 1
ATOM 2022 C C . LEU A 1 255 ? 28.813 -2.752 -71.995 1.00 37.88 255 LEU A C 1
ATOM 2024 O O . LEU A 1 255 ? 29.913 -3.346 -71.914 1.00 37.88 255 LEU A O 1
#